Protein AF-A0A2G6G0P5-F1 (afdb_monomer)

Sequence (355 aa):
MKTIPLRKDVDEALTWDLSGLCKDTADFERQLQDCQAQAEKLKSDYFGKLDNAENLIAAIKTYADLTAKMTRLGTYSHMALDVDMANAENLSNDARFQTVYAEILSQLSFIESEAKGVAQSVLEKVKEDATCKGFVDEIIRNKPHMLGAEAEMVLKALTGNFMTPYKVYNQAKFVDLSYPDLELGDEKVPFDFVAFENSYDGTVDTATRRMAFALFSEHLAKYQNTFATALNAQMQQEKTIATLRGYDSVFDYLLFEQKVTREMYDRQIDRIVEDLAPAMRKYAKLLQDIYGLDKMTFADLKIPVDAEFEKKLSVAESKTYILDALSIYGAEYKDLLVRAYDERWIDFAFNQNKA

Nearest PDB structures (foldseek):
  3ce2-assembly1_A  TM=8.864E-01  e=1.172E-13  Chlamydia abortus S26/3
  2qr4-assembly1_A  TM=7.050E-01  e=5.681E-10  Enterococcus faecium DO
  2qr4-assembly1_B  TM=7.002E-01  e=1.604E-09  Enterococcus faecium DO
  3sks-assembly1_A  TM=6.217E-01  e=4.729E-04  Bacillus anthracis str. Ames
  3aho-assembly2_B  TM=6.125E-01  e=9.738E-04  Geobacillus sp. MO-1

Solvent-accessible surface area (backbone atoms only — not comparable to full-atom values): 19982 Å² total; per-residue (Å²): 130,88,75,74,41,52,59,89,72,53,64,67,91,30,33,52,58,59,53,89,66,36,79,44,70,70,49,44,53,53,52,53,52,50,51,52,54,49,44,54,49,53,37,70,74,39,68,97,48,45,79,43,40,68,50,36,48,55,49,52,51,54,50,51,55,50,49,55,50,50,53,45,52,51,50,45,31,48,57,60,19,40,53,28,67,77,40,66,66,35,50,51,49,31,56,49,47,54,54,52,51,53,50,44,52,62,63,52,50,53,58,65,58,45,53,58,70,37,55,68,73,38,50,59,56,32,42,73,41,73,88,45,26,67,62,46,52,51,41,62,68,46,50,81,45,57,66,58,72,70,57,47,52,51,52,63,73,40,52,77,62,72,47,44,36,62,50,51,45,50,45,46,58,75,65,69,56,74,58,71,60,45,75,60,85,96,43,74,41,88,43,50,74,64,51,38,73,75,62,30,44,43,41,82,53,62,66,61,13,44,51,48,44,49,54,50,52,56,52,55,56,74,43,44,67,61,48,50,51,26,51,49,52,48,53,53,49,47,42,50,51,17,50,72,32,68,36,96,35,50,63,57,44,69,27,50,85,72,74,50,51,71,66,62,54,51,50,53,52,50,45,46,63,65,66,42,40,60,54,51,53,50,50,49,49,49,53,20,61,76,70,70,45,98,68,78,51,85,49,56,74,54,41,64,95,60,86,78,73,75,79,89,71,54,76,73,52,43,55,55,52,52,51,62,72,48,43,87,69,37,68,70,52,42,52,50,53,53,45,39,63,76,62,20,70,50,68,72,63,77,39,44,55,44,113

Structure (mmCIF, N/CA/C/O backbone):
data_AF-A0A2G6G0P5-F1
#
_entry.id   AF-A0A2G6G0P5-F1
#
loop_
_atom_site.group_PDB
_atom_site.id
_atom_site.type_symbol
_atom_site.label_atom_id
_atom_site.label_alt_id
_atom_site.label_comp_id
_atom_site.label_asym_id
_atom_site.label_entity_id
_atom_site.label_seq_id
_atom_site.pdbx_PDB_ins_code
_atom_site.Cartn_x
_atom_site.Cartn_y
_atom_site.Cartn_z
_atom_site.occupancy
_atom_site.B_iso_or_equiv
_atom_site.auth_seq_id
_atom_site.auth_comp_id
_atom_site.auth_asym_id
_atom_site.auth_atom_id
_atom_site.pdbx_PDB_model_num
ATOM 1 N N . MET A 1 1 ? 34.002 7.928 -17.825 1.00 44.53 1 MET A N 1
ATOM 2 C CA . MET A 1 1 ? 32.691 7.619 -17.213 1.00 44.53 1 MET A CA 1
ATOM 3 C C . MET A 1 1 ? 32.145 8.900 -16.611 1.00 44.53 1 MET A C 1
ATOM 5 O O . MET A 1 1 ? 32.894 9.558 -15.901 1.00 44.53 1 MET A O 1
ATOM 9 N N . LYS A 1 2 ? 30.907 9.305 -16.929 1.00 52.81 2 LYS A N 1
ATOM 10 C CA . LYS A 1 2 ? 30.252 10.395 -16.188 1.00 52.81 2 LYS A CA 1
ATOM 11 C C . LYS A 1 2 ? 29.957 9.867 -14.784 1.00 52.81 2 LYS A C 1
ATOM 13 O O . LYS A 1 2 ? 29.249 8.876 -14.653 1.00 52.81 2 LYS A O 1
ATOM 18 N N . THR A 1 3 ? 30.552 10.472 -13.766 1.00 79.69 3 THR A N 1
ATOM 19 C CA . THR A 1 3 ? 30.231 10.195 -12.364 1.00 79.69 3 THR A CA 1
ATOM 20 C C . THR A 1 3 ? 28.831 10.714 -12.057 1.00 79.69 3 THR A C 1
ATOM 22 O O . THR A 1 3 ? 28.491 11.828 -12.454 1.00 79.69 3 THR A O 1
ATOM 25 N N . ILE A 1 4 ? 28.023 9.906 -11.371 1.00 86.94 4 ILE A N 1
ATOM 26 C CA . ILE A 1 4 ? 26.690 10.297 -10.896 1.00 86.94 4 ILE A CA 1
ATOM 27 C C . ILE A 1 4 ? 26.864 11.474 -9.912 1.00 86.94 4 ILE A C 1
ATOM 29 O O . ILE A 1 4 ? 27.752 11.384 -9.060 1.00 86.94 4 ILE A O 1
ATOM 33 N N . PRO A 1 5 ? 26.103 12.580 -10.019 1.00 93.50 5 PRO A N 1
ATOM 34 C CA . PRO A 1 5 ? 26.281 13.740 -9.143 1.00 93.50 5 PRO A CA 1
ATOM 35 C C . PRO A 1 5 ? 25.816 13.451 -7.707 1.00 93.50 5 PRO A C 1
ATOM 37 O O . PRO A 1 5 ? 24.999 12.558 -7.476 1.00 93.50 5 PRO A O 1
ATOM 40 N N . LEU A 1 6 ? 26.322 14.218 -6.737 1.00 94.06 6 LEU A N 1
ATOM 41 C CA . LEU A 1 6 ? 25.764 14.231 -5.380 1.00 94.06 6 LEU A CA 1
ATOM 42 C C . LEU A 1 6 ? 24.450 15.015 -5.370 1.00 94.06 6 LEU A C 1
ATOM 44 O O . LEU A 1 6 ? 24.254 15.905 -6.197 1.00 94.06 6 LEU A O 1
ATOM 48 N N . ARG A 1 7 ? 23.580 14.748 -4.388 1.00 95.31 7 ARG A N 1
ATOM 49 C CA . ARG A 1 7 ? 22.290 15.442 -4.253 1.00 95.31 7 ARG A CA 1
ATOM 50 C C . ARG A 1 7 ? 22.429 16.966 -4.233 1.00 95.31 7 ARG A C 1
ATOM 52 O O . ARG A 1 7 ? 21.674 17.656 -4.895 1.00 95.31 7 ARG A O 1
ATOM 59 N N . LYS A 1 8 ? 23.416 17.495 -3.515 1.00 94.62 8 LYS A N 1
ATOM 60 C CA . LYS A 1 8 ? 23.671 18.943 -3.415 1.00 94.62 8 LYS A CA 1
ATOM 61 C C . LYS A 1 8 ? 24.151 19.605 -4.717 1.00 94.62 8 LYS A C 1
ATOM 63 O O . LYS A 1 8 ? 24.170 20.827 -4.787 1.00 94.62 8 LYS A O 1
ATOM 68 N N . ASP A 1 9 ? 24.581 18.811 -5.699 1.00 95.50 9 ASP A N 1
ATOM 69 C CA . ASP A 1 9 ? 25.172 19.297 -6.952 1.00 95.50 9 ASP A CA 1
ATOM 70 C C . ASP A 1 9 ? 24.172 19.245 -8.127 1.00 95.50 9 ASP A C 1
ATOM 72 O O . ASP A 1 9 ? 24.537 19.569 -9.259 1.00 95.50 9 ASP A O 1
ATOM 76 N N . VAL A 1 10 ? 22.926 18.806 -7.895 1.00 95.56 10 VAL A N 1
ATOM 77 C CA . VAL A 1 10 ? 21.876 18.782 -8.928 1.00 95.56 10 VAL A CA 1
ATOM 78 C C . VAL A 1 10 ? 21.183 20.138 -9.048 1.00 95.56 10 VAL A C 1
ATOM 80 O O . VAL A 1 10 ? 21.151 20.919 -8.101 1.00 95.56 10 VAL A O 1
ATOM 83 N N . ASP A 1 11 ? 20.609 20.408 -10.221 1.00 95.31 11 ASP A N 1
ATOM 84 C CA . ASP A 1 11 ? 19.778 21.593 -10.432 1.00 95.31 11 ASP A CA 1
ATOM 85 C C . ASP A 1 11 ? 18.538 21.529 -9.533 1.00 95.31 11 ASP A C 1
ATOM 87 O O . ASP A 1 11 ? 17.765 20.571 -9.586 1.00 95.31 11 ASP A O 1
ATOM 91 N N . GLU A 1 12 ? 18.347 22.565 -8.721 1.00 95.12 12 GLU A N 1
ATOM 92 C CA . GLU A 1 12 ? 17.220 22.685 -7.806 1.00 95.12 12 GLU A CA 1
ATOM 93 C C . GLU A 1 12 ? 15.872 22.611 -8.542 1.00 95.12 12 GLU A C 1
ATOM 95 O O . GLU A 1 12 ? 14.911 22.051 -8.016 1.00 95.12 12 GLU A O 1
ATOM 100 N N . ALA A 1 13 ? 15.803 23.083 -9.793 1.00 93.38 13 ALA A N 1
ATOM 101 C CA . ALA A 1 13 ? 14.600 22.997 -10.620 1.00 93.38 13 ALA A CA 1
ATOM 102 C C . ALA A 1 13 ? 14.187 21.548 -10.950 1.00 93.38 13 ALA A C 1
ATOM 104 O O . ALA A 1 13 ? 13.051 21.309 -11.356 1.00 93.38 13 ALA A O 1
ATOM 105 N N . LEU A 1 14 ? 15.091 20.577 -10.778 1.00 95.12 14 LEU A N 1
ATOM 106 C CA . LEU A 1 14 ? 14.817 19.146 -10.935 1.00 95.12 14 LEU A CA 1
ATOM 107 C C . LEU A 1 14 ? 14.447 18.462 -9.613 1.00 95.12 14 LEU A C 1
ATOM 109 O O . LEU A 1 14 ? 14.231 17.252 -9.600 1.00 95.12 14 LEU A O 1
ATOM 113 N N . THR A 1 15 ? 14.407 19.198 -8.507 1.00 96.44 15 THR A N 1
ATOM 114 C CA . THR A 1 15 ? 14.113 18.657 -7.179 1.00 96.44 15 THR A CA 1
ATOM 115 C C . THR A 1 15 ? 12.705 19.016 -6.741 1.00 96.44 15 THR A C 1
ATOM 117 O O . THR A 1 15 ? 12.190 20.063 -7.135 1.00 96.44 15 THR A O 1
ATOM 120 N N . TRP A 1 16 ? 12.085 18.201 -5.887 1.00 97.25 16 TRP A N 1
ATOM 121 C CA . TRP A 1 16 ? 10.832 18.625 -5.266 1.00 97.25 16 TRP A CA 1
ATOM 122 C C . TRP A 1 16 ? 11.044 19.743 -4.234 1.00 97.25 16 TRP A C 1
ATOM 124 O O . TRP A 1 16 ? 12.158 19.950 -3.745 1.00 97.25 16 TRP A O 1
ATOM 134 N N . ASP A 1 17 ? 9.978 20.465 -3.900 1.00 96.81 17 ASP A N 1
ATOM 135 C CA . ASP A 1 17 ? 9.921 21.385 -2.764 1.00 96.81 17 ASP A CA 1
ATOM 136 C C . ASP A 1 17 ? 9.030 20.802 -1.654 1.00 96.81 17 ASP A C 1
ATOM 138 O O . ASP A 1 17 ? 7.829 20.599 -1.830 1.00 96.81 17 ASP A O 1
ATOM 142 N N . LEU A 1 18 ? 9.628 20.533 -0.489 1.00 96.50 18 LEU A N 1
ATOM 143 C CA . LEU A 1 18 ? 8.930 19.989 0.680 1.00 96.50 18 LEU A CA 1
ATOM 144 C C . LEU A 1 18 ? 8.458 21.074 1.662 1.00 96.50 18 LEU A C 1
ATOM 146 O O . LEU A 1 18 ? 7.841 20.744 2.678 1.00 96.50 18 LEU A O 1
ATOM 150 N N . SER A 1 19 ? 8.696 22.358 1.366 1.00 95.19 19 SER A N 1
ATOM 151 C CA . SER A 1 19 ? 8.351 23.488 2.242 1.00 95.19 19 SER A CA 1
ATOM 152 C C . SER A 1 19 ? 6.848 23.592 2.541 1.00 95.19 19 SER A C 1
ATOM 154 O O . SER A 1 19 ? 6.448 24.095 3.594 1.00 95.19 19 SER A O 1
ATOM 156 N N . GLY A 1 20 ? 6.007 23.050 1.649 1.00 93.31 20 GLY A N 1
ATOM 157 C CA . GLY A 1 20 ? 4.562 22.915 1.846 1.00 93.31 20 GLY A CA 1
ATOM 158 C C . GLY A 1 20 ? 4.156 21.903 2.928 1.00 93.31 20 GLY A C 1
ATOM 159 O O . GLY A 1 20 ? 3.024 21.958 3.412 1.00 93.31 20 GLY A O 1
ATOM 160 N N . LEU A 1 21 ? 5.058 20.998 3.328 1.00 95.50 21 LEU A N 1
ATOM 161 C CA . LEU A 1 21 ? 4.857 20.042 4.423 1.00 95.50 21 LEU A CA 1
ATOM 162 C C . LEU A 1 21 ? 5.474 20.552 5.728 1.00 95.50 21 LEU A C 1
ATOM 164 O O . LEU A 1 21 ? 4.791 20.617 6.751 1.00 95.50 21 LEU A O 1
ATOM 168 N N . CYS A 1 22 ? 6.755 20.916 5.693 1.00 95.94 22 CYS A N 1
ATOM 169 C CA . CYS A 1 22 ? 7.496 21.513 6.804 1.00 95.94 22 CYS A CA 1
ATOM 170 C C . CYS A 1 22 ? 8.459 22.550 6.242 1.00 95.94 22 CYS A C 1
ATOM 172 O O . CYS A 1 22 ? 9.139 22.286 5.255 1.00 95.94 22 CYS A O 1
ATOM 174 N N . LYS A 1 23 ? 8.542 23.717 6.887 1.00 94.81 23 LYS A N 1
ATOM 175 C CA . LYS A 1 23 ? 9.391 24.816 6.394 1.00 94.81 23 LYS A CA 1
ATOM 176 C C . LYS A 1 23 ? 10.871 24.440 6.359 1.00 94.81 23 LYS A C 1
ATOM 178 O O . LYS A 1 23 ? 11.582 24.843 5.447 1.00 94.81 23 LYS A O 1
ATOM 183 N N . ASP A 1 24 ? 11.311 23.717 7.381 1.00 92.94 24 ASP A N 1
ATOM 184 C CA . ASP A 1 24 ? 12.676 23.247 7.583 1.00 92.94 24 ASP A CA 1
ATOM 185 C C . ASP A 1 24 ? 12.693 22.135 8.652 1.00 92.94 24 ASP A C 1
ATOM 187 O O . ASP A 1 24 ? 11.655 21.775 9.223 1.00 92.94 24 ASP A O 1
ATOM 191 N N . THR A 1 25 ? 13.883 21.601 8.952 1.00 91.88 25 THR A N 1
ATOM 192 C CA . THR A 1 25 ? 14.071 20.605 10.016 1.00 91.88 25 THR A CA 1
ATOM 193 C C . THR A 1 25 ? 13.561 21.110 11.371 1.00 91.88 25 THR A C 1
ATOM 195 O O . THR A 1 25 ? 12.908 20.359 12.086 1.00 91.88 25 THR A O 1
ATOM 198 N N . ALA A 1 26 ? 13.784 22.377 11.735 1.00 95.06 26 ALA A N 1
ATOM 199 C CA . ALA A 1 26 ? 13.353 22.909 13.032 1.00 95.06 26 ALA A CA 1
ATOM 200 C C . ALA A 1 26 ? 11.820 23.010 13.154 1.00 95.06 26 ALA A C 1
ATOM 202 O O . ALA A 1 26 ? 11.253 22.830 14.235 1.00 95.06 26 ALA A O 1
ATOM 203 N N . ASP A 1 27 ? 11.132 23.277 12.049 1.00 96.69 27 ASP A N 1
ATOM 204 C CA . ASP A 1 27 ? 9.681 23.234 11.955 1.00 96.69 27 ASP A CA 1
ATOM 205 C C . ASP A 1 27 ? 9.154 21.811 12.168 1.00 96.69 27 ASP A C 1
ATOM 207 O O . ASP A 1 27 ? 8.242 21.614 12.974 1.00 96.69 27 ASP A O 1
ATOM 211 N N . PHE A 1 28 ? 9.783 20.826 11.524 1.00 97.06 28 PHE A N 1
ATOM 212 C CA . PHE A 1 28 ? 9.484 19.405 11.703 1.00 97.06 28 PHE A CA 1
ATOM 213 C C . PHE A 1 28 ? 9.670 18.951 13.161 1.00 97.06 28 PHE A C 1
ATOM 215 O O . PHE A 1 28 ? 8.763 18.346 13.732 1.00 97.06 28 PHE A O 1
ATOM 222 N N . GLU A 1 29 ? 10.792 19.307 13.798 1.00 95.50 29 GLU A N 1
ATOM 223 C CA . GLU A 1 29 ? 11.066 19.044 15.221 1.00 95.50 29 GLU A CA 1
ATOM 224 C C . GLU A 1 29 ? 9.931 19.528 16.127 1.00 95.50 29 GLU A C 1
ATOM 226 O O . GLU A 1 29 ? 9.398 18.788 16.958 1.00 95.50 29 GLU A O 1
ATOM 231 N N . ARG A 1 30 ? 9.548 20.795 15.946 1.00 97.44 30 ARG A N 1
ATOM 232 C CA . ARG A 1 30 ? 8.522 21.448 16.755 1.00 97.44 30 ARG A CA 1
ATOM 233 C C . ARG A 1 30 ? 7.162 20.785 16.560 1.00 97.44 30 ARG A C 1
ATOM 235 O O . ARG A 1 30 ? 6.448 20.562 17.534 1.00 97.44 30 ARG A O 1
ATOM 242 N N . GLN A 1 31 ? 6.796 20.487 15.313 1.00 97.62 31 GLN A N 1
ATOM 24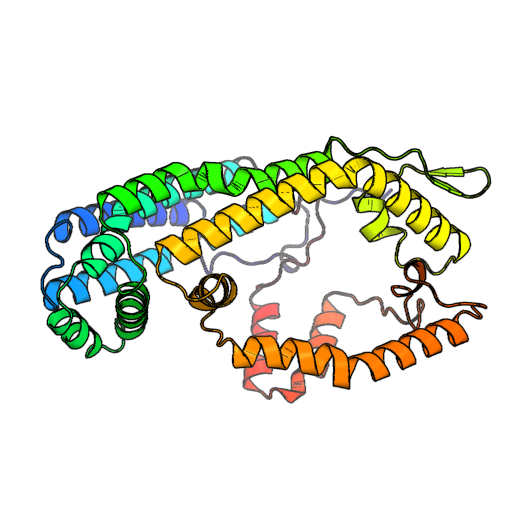3 C CA . GLN A 1 31 ? 5.531 19.826 14.998 1.00 97.62 31 GLN A CA 1
ATOM 244 C C . GLN A 1 31 ? 5.482 18.389 15.543 1.00 97.62 31 GLN A C 1
ATOM 246 O O . GLN A 1 31 ? 4.435 17.960 16.025 1.00 97.62 31 GLN A O 1
ATOM 251 N N . LEU A 1 32 ? 6.604 17.660 15.532 1.00 97.69 32 LEU A N 1
ATOM 252 C CA . LEU A 1 32 ? 6.687 16.313 16.099 1.00 97.69 32 LEU A CA 1
ATOM 253 C C . LEU A 1 32 ? 6.470 16.321 17.621 1.00 97.69 32 LEU A C 1
ATOM 255 O O . LEU A 1 32 ? 5.687 15.522 18.132 1.00 97.69 32 LEU A O 1
ATOM 259 N N . GLN A 1 33 ? 7.099 17.262 18.333 1.00 97.69 33 GLN A N 1
ATOM 260 C CA . GLN A 1 33 ? 6.898 17.445 19.778 1.00 97.69 33 GLN A CA 1
ATOM 261 C C . GLN A 1 33 ? 5.454 17.844 20.117 1.00 97.69 33 GLN A C 1
ATOM 263 O O . GLN A 1 33 ? 4.873 17.334 21.075 1.00 97.69 33 GLN A O 1
ATOM 268 N N . ASP A 1 34 ? 4.848 18.722 19.315 1.00 97.75 34 ASP A N 1
ATOM 269 C CA . ASP A 1 34 ? 3.436 19.094 19.455 1.00 97.75 34 ASP A CA 1
ATOM 270 C C . ASP A 1 34 ? 2.507 17.881 19.269 1.00 97.75 34 ASP A C 1
ATOM 272 O O . ASP A 1 34 ? 1.562 17.698 20.038 1.00 97.75 34 ASP A O 1
ATOM 276 N N . CYS A 1 35 ? 2.804 16.998 18.311 1.00 98.12 35 CYS A N 1
ATOM 277 C CA . CYS A 1 35 ? 2.046 15.762 18.119 1.00 98.12 35 CYS A CA 1
ATOM 278 C C . CYS A 1 35 ? 2.162 14.810 19.320 1.00 98.12 35 CYS A C 1
ATOM 280 O O . CYS A 1 35 ? 1.154 14.233 19.732 1.00 98.12 35 CYS A O 1
ATOM 282 N N . GLN A 1 36 ? 3.349 14.678 19.922 1.00 97.69 36 GLN A N 1
ATOM 283 C CA . GLN A 1 36 ? 3.532 13.897 21.154 1.00 97.69 36 GLN A CA 1
ATOM 284 C C . GLN A 1 36 ? 2.690 14.456 22.303 1.00 97.69 36 GLN A C 1
ATOM 286 O O . GLN A 1 36 ? 1.916 13.720 22.914 1.00 97.69 36 GLN A O 1
ATOM 291 N N . ALA A 1 37 ? 2.766 15.766 22.547 1.00 98.00 37 ALA A N 1
ATOM 292 C CA . ALA A 1 37 ? 1.988 16.418 23.598 1.00 98.00 37 ALA A CA 1
ATOM 293 C C . ALA A 1 37 ? 0.470 16.292 23.363 1.00 98.00 37 ALA A C 1
ATOM 295 O O . ALA A 1 37 ? -0.299 16.075 24.303 1.00 98.00 37 ALA A O 1
ATOM 296 N N . GLN A 1 38 ? 0.019 16.384 22.106 1.00 97.94 38 GLN A N 1
ATOM 297 C CA . GLN A 1 38 ? -1.382 16.157 21.742 1.00 97.94 38 GLN A CA 1
ATOM 298 C C . GLN A 1 38 ? -1.816 14.710 21.987 1.00 97.94 38 GLN A C 1
ATOM 300 O O . GLN A 1 38 ? -2.924 14.503 22.481 1.00 97.94 38 GLN A O 1
ATOM 305 N N . ALA A 1 39 ? -0.965 13.722 21.698 1.00 98.19 39 ALA A N 1
ATOM 306 C CA . ALA A 1 39 ? -1.253 12.315 21.972 1.00 98.19 39 ALA A CA 1
ATOM 307 C C . ALA A 1 39 ? -1.389 12.042 23.478 1.00 98.19 39 ALA A C 1
ATOM 309 O O . ALA A 1 39 ? -2.360 11.414 23.911 1.00 98.19 39 ALA A O 1
ATOM 310 N N . GLU A 1 40 ? -0.469 12.573 24.287 1.00 98.00 40 GLU A N 1
ATOM 311 C CA . GLU A 1 40 ? -0.514 12.463 25.749 1.00 98.00 40 GLU A CA 1
ATOM 312 C C . GLU A 1 40 ? -1.785 13.094 26.319 1.00 98.00 40 GLU A C 1
ATOM 314 O O . GLU A 1 40 ? -2.482 12.481 27.135 1.00 98.00 40 GLU A O 1
ATOM 319 N N . LYS A 1 41 ? -2.130 14.297 25.845 1.00 97.94 41 LYS A N 1
ATOM 320 C CA . LYS A 1 41 ? -3.355 14.993 26.243 1.00 97.94 41 LYS A CA 1
ATOM 321 C C . LYS A 1 41 ? -4.602 14.206 25.841 1.00 97.94 41 LYS A C 1
ATOM 323 O O . LYS A 1 41 ? -5.479 14.002 26.674 1.00 97.94 41 LYS A O 1
ATOM 328 N N . LEU A 1 42 ? -4.669 13.720 24.600 1.00 98.06 42 LEU A N 1
ATOM 329 C CA . LEU A 1 42 ? -5.778 12.908 24.092 1.00 98.06 42 LEU A CA 1
ATOM 330 C C . LEU A 1 42 ? -5.974 11.643 24.941 1.00 98.06 42 LEU A C 1
ATOM 332 O O . LEU A 1 42 ? -7.097 11.325 25.331 1.00 98.06 42 LEU A O 1
ATOM 336 N N . LYS A 1 43 ? -4.889 10.956 25.311 1.00 97.50 43 LYS A N 1
ATOM 337 C CA . LYS A 1 43 ? -4.952 9.809 26.223 1.00 97.50 43 LYS A CA 1
ATOM 338 C C . LYS A 1 43 ? -5.425 10.206 27.623 1.00 97.50 43 LYS A C 1
ATOM 340 O O . LYS A 1 43 ? -6.327 9.568 28.155 1.00 97.50 43 LYS A O 1
ATOM 345 N N . SER A 1 44 ? -4.851 11.250 28.219 1.00 97.62 44 SER A N 1
ATOM 346 C CA . SER A 1 44 ? -5.235 11.735 29.556 1.00 97.62 44 SER A CA 1
ATOM 347 C C . SER A 1 44 ? -6.716 12.127 29.634 1.00 97.62 44 SER A C 1
ATOM 349 O O . SER A 1 44 ? -7.415 11.827 30.611 1.00 97.62 44 SER A O 1
ATOM 351 N N . ASP A 1 45 ? -7.204 12.804 28.599 1.00 97.44 45 ASP A N 1
ATOM 352 C CA . ASP A 1 45 ? -8.560 13.329 28.569 1.00 97.44 45 ASP A CA 1
ATOM 353 C C . ASP A 1 45 ? -9.587 12.201 28.426 1.00 97.44 45 ASP A C 1
ATOM 355 O O . ASP A 1 45 ? -10.594 12.228 29.139 1.00 97.44 45 ASP A O 1
ATOM 359 N N . TYR A 1 46 ? -9.311 11.179 27.604 1.00 98.00 46 TYR A N 1
ATOM 360 C CA . TYR A 1 46 ? -10.339 10.235 27.150 1.00 98.00 46 TYR A CA 1
ATOM 361 C C . TYR A 1 46 ? -10.138 8.760 27.513 1.00 98.00 46 TYR A C 1
ATOM 363 O O . TYR A 1 46 ? -11.106 8.009 27.414 1.00 98.00 46 TYR A O 1
ATOM 371 N N . PHE A 1 47 ? -8.952 8.319 27.943 1.00 96.50 47 PHE A N 1
ATOM 372 C CA . PHE A 1 47 ? -8.733 6.912 28.307 1.00 96.50 47 PHE A CA 1
ATOM 373 C C . PHE A 1 47 ? -9.692 6.468 29.421 1.00 96.50 47 PHE A C 1
ATOM 375 O O . PHE A 1 47 ? -9.757 7.095 30.483 1.00 96.50 47 PHE A O 1
ATOM 382 N N . GLY A 1 48 ? -10.443 5.394 29.173 1.00 95.88 48 GLY A N 1
ATOM 383 C CA . GLY A 1 48 ? -11.479 4.865 30.057 1.00 95.88 48 GLY A CA 1
ATOM 384 C C . GLY A 1 48 ? -12.757 5.707 30.129 1.00 95.88 48 GLY A C 1
ATOM 385 O O . GLY A 1 48 ? -13.556 5.494 31.039 1.00 95.88 48 GLY A O 1
ATOM 386 N N . LYS A 1 49 ? -12.947 6.683 29.229 1.00 96.88 49 LYS A N 1
ATOM 387 C CA . LYS A 1 49 ? -14.072 7.642 29.255 1.00 96.88 49 LYS A CA 1
ATOM 388 C C . LYS A 1 49 ? -14.838 7.722 27.929 1.00 96.88 49 LYS A C 1
ATOM 390 O O . LYS A 1 49 ? -15.589 8.675 27.720 1.00 96.88 49 LYS A O 1
ATOM 395 N N . LEU A 1 50 ? -14.658 6.756 27.027 1.00 96.38 50 LEU A N 1
ATOM 396 C CA . LEU A 1 50 ? -15.294 6.733 25.700 1.00 96.38 50 LEU A CA 1
ATOM 397 C C . LEU A 1 50 ? -16.706 6.113 25.683 1.00 96.38 50 LEU A C 1
ATOM 399 O O . LEU A 1 50 ? -17.215 5.757 24.626 1.00 96.38 50 LEU A O 1
ATOM 403 N N . ASP A 1 51 ? -17.362 5.994 26.838 1.00 92.94 51 ASP A N 1
ATOM 404 C CA . ASP A 1 51 ? -18.651 5.307 27.018 1.00 92.94 51 ASP A CA 1
ATOM 405 C C . ASP A 1 51 ? -19.890 6.105 26.567 1.00 92.94 51 ASP A C 1
ATOM 407 O O . ASP A 1 51 ? -20.998 5.564 26.516 1.00 92.94 51 ASP A O 1
ATOM 411 N N . ASN A 1 52 ? -19.717 7.377 26.206 1.00 96.06 52 ASN A N 1
ATOM 412 C CA . ASN A 1 52 ? -20.786 8.280 25.795 1.00 96.06 52 ASN A CA 1
ATOM 413 C C . ASN A 1 52 ? -20.450 9.013 24.487 1.00 96.06 52 ASN A C 1
ATOM 415 O O . ASN A 1 52 ? -19.290 9.150 24.095 1.00 96.06 52 ASN A O 1
ATOM 419 N N . ALA A 1 53 ? -21.493 9.494 23.805 1.00 97.25 53 ALA A N 1
ATOM 420 C CA . ALA A 1 53 ? -21.367 10.039 22.457 1.00 97.25 53 ALA A CA 1
ATOM 421 C C . ALA A 1 53 ? -20.525 11.321 22.401 1.00 97.25 53 ALA A C 1
ATOM 423 O O . ALA A 1 53 ? -19.765 11.497 21.457 1.00 97.25 53 ALA A O 1
ATOM 424 N N . GLU A 1 54 ? -20.636 12.199 23.401 1.00 97.69 54 GLU A N 1
ATOM 425 C CA . GLU A 1 54 ? -19.910 13.473 23.435 1.00 97.69 54 GLU A CA 1
ATOM 426 C C . GLU A 1 54 ? -18.396 13.246 23.491 1.00 97.69 54 GLU A C 1
ATOM 428 O O . GLU A 1 54 ? -17.663 13.726 22.622 1.00 97.69 54 GLU A O 1
ATOM 433 N N . ASN A 1 55 ? -17.943 12.429 24.446 1.00 97.94 55 ASN A N 1
ATOM 434 C CA . ASN A 1 55 ? -16.529 12.091 24.580 1.00 97.94 55 ASN A CA 1
ATOM 435 C C . ASN A 1 55 ? -16.000 11.348 23.352 1.00 97.94 55 ASN A C 1
ATOM 437 O O . ASN A 1 55 ? -14.905 11.646 22.878 1.00 97.94 55 ASN A O 1
ATOM 441 N N . LEU A 1 56 ? -16.775 10.403 22.812 1.00 98.12 56 LEU A N 1
ATOM 442 C CA . LEU A 1 56 ? -16.350 9.624 21.654 1.00 98.12 56 LEU A CA 1
ATOM 443 C C . LEU A 1 56 ? -16.234 10.486 20.387 1.00 98.12 56 LEU A C 1
ATOM 445 O O . LEU A 1 56 ? -15.246 10.363 19.667 1.00 98.12 56 LEU A O 1
ATOM 449 N N . ILE A 1 57 ? -17.173 11.409 20.139 1.00 98.44 57 ILE A N 1
ATOM 450 C CA . ILE A 1 57 ? -17.079 12.372 19.026 1.00 98.44 57 ILE A CA 1
ATOM 451 C C . ILE A 1 57 ? -15.813 13.224 19.164 1.00 98.44 57 ILE A C 1
ATOM 453 O O . ILE A 1 57 ? -15.054 13.373 18.204 1.00 98.44 57 ILE A O 1
ATOM 457 N N . ALA A 1 58 ? -15.577 13.787 20.350 1.00 97.88 58 ALA A N 1
ATOM 458 C CA . ALA A 1 58 ? -14.445 14.676 20.579 1.00 97.88 58 ALA A CA 1
ATOM 459 C C . ALA A 1 58 ? -13.095 13.944 20.456 1.00 97.88 58 ALA A C 1
ATOM 461 O O . ALA A 1 58 ? -12.157 14.469 19.844 1.00 97.88 58 ALA A O 1
ATOM 462 N N . ALA A 1 59 ? -13.011 12.709 20.958 1.00 98.12 59 ALA A N 1
ATOM 463 C CA . ALA A 1 59 ? -11.831 11.864 20.817 1.00 98.12 59 ALA A CA 1
ATOM 464 C C . ALA A 1 59 ? -11.559 11.483 19.355 1.00 98.12 59 ALA A C 1
ATOM 466 O O . ALA A 1 59 ? -10.426 11.639 18.906 1.00 98.12 59 ALA A O 1
ATOM 467 N N . ILE A 1 60 ? -12.577 11.054 18.593 1.00 98.00 60 ILE A N 1
ATOM 468 C CA . ILE A 1 60 ? -12.431 10.690 17.170 1.00 98.00 60 ILE A CA 1
ATOM 469 C C . ILE A 1 60 ? -11.914 11.876 16.351 1.00 98.00 60 ILE A C 1
ATOM 471 O O . ILE A 1 60 ? -10.989 11.710 15.561 1.00 98.00 60 ILE A O 1
ATOM 475 N N . LYS A 1 61 ? -12.464 13.079 16.553 1.00 97.56 61 LYS A N 1
ATOM 476 C CA . LYS A 1 61 ? -12.021 14.279 15.823 1.00 97.56 61 LYS A CA 1
ATOM 477 C C . LYS A 1 61 ? -10.575 14.639 16.138 1.00 97.56 61 LYS A C 1
ATOM 479 O O . LYS A 1 61 ? -9.773 14.819 15.229 1.00 97.56 61 LYS A O 1
ATOM 484 N N . THR A 1 62 ? -10.228 14.667 17.424 1.00 96.81 62 THR A N 1
ATOM 485 C CA . THR A 1 62 ? -8.854 14.964 17.855 1.00 96.81 62 THR A CA 1
ATOM 486 C C . THR A 1 62 ? -7.874 13.914 17.327 1.00 96.81 62 THR A C 1
ATOM 488 O O . THR A 1 62 ? -6.778 14.249 16.882 1.00 96.81 62 THR A O 1
ATOM 491 N N . TYR A 1 63 ? -8.279 12.642 17.334 1.00 97.44 63 TYR A N 1
ATOM 492 C CA . TYR A 1 63 ? -7.503 11.538 16.781 1.00 97.44 63 TYR A CA 1
ATOM 493 C C . TYR A 1 63 ? -7.295 11.666 15.267 1.00 97.44 63 TYR A C 1
ATOM 495 O O . TYR A 1 63 ? -6.175 11.478 14.790 1.00 97.44 63 TYR A O 1
ATOM 503 N N . ALA A 1 64 ? -8.341 12.022 14.518 1.00 96.38 64 ALA A N 1
ATOM 504 C CA . ALA A 1 64 ? -8.272 12.232 13.075 1.00 96.38 64 ALA A CA 1
ATOM 505 C C . ALA A 1 64 ? -7.330 13.392 12.715 1.00 96.38 64 ALA A C 1
ATOM 507 O O . ALA A 1 64 ? -6.452 13.225 11.868 1.00 96.38 64 ALA A O 1
ATOM 508 N N . ASP A 1 65 ? -7.449 14.529 13.406 1.00 96.44 65 ASP A N 1
ATOM 509 C CA . ASP A 1 65 ? -6.586 15.696 13.196 1.00 96.44 65 ASP A CA 1
ATOM 510 C C . ASP A 1 65 ? -5.116 15.377 13.496 1.00 96.44 65 ASP A C 1
ATOM 512 O O . ASP A 1 65 ? -4.224 15.714 12.713 1.00 96.44 65 ASP A O 1
ATOM 516 N N . LEU A 1 66 ? -4.850 14.693 14.613 1.00 97.69 66 LEU A N 1
ATOM 517 C CA . LEU A 1 66 ? -3.500 14.280 14.991 1.00 97.69 66 LEU A CA 1
ATOM 518 C C . LEU A 1 66 ? -2.910 13.287 13.983 1.00 97.69 66 LEU A C 1
ATOM 520 O O . LEU A 1 66 ? -1.761 13.436 13.569 1.00 97.69 66 LEU A O 1
ATOM 524 N N . THR A 1 67 ? -3.699 12.310 13.535 1.00 95.56 67 THR A N 1
ATOM 525 C CA . THR A 1 67 ? -3.260 11.335 12.528 1.00 95.56 67 THR A CA 1
ATOM 526 C C . THR A 1 67 ? -2.934 12.030 11.206 1.00 95.56 67 THR A C 1
ATOM 528 O O . THR A 1 67 ? -1.884 11.762 10.628 1.00 95.56 67 THR A O 1
ATOM 531 N N . ALA A 1 68 ? -3.752 12.994 10.766 1.00 96.00 68 ALA A N 1
ATOM 532 C CA . ALA A 1 68 ? -3.487 13.776 9.559 1.00 96.00 68 ALA A CA 1
ATOM 533 C C . ALA A 1 68 ? -2.182 14.591 9.652 1.00 96.00 68 ALA A C 1
ATOM 535 O O . ALA A 1 68 ? -1.420 14.652 8.681 1.00 96.00 68 ALA A O 1
ATOM 536 N N . LYS A 1 69 ? -1.886 15.189 10.817 1.00 96.56 69 LYS A N 1
ATOM 537 C CA . LYS A 1 69 ? -0.601 15.868 11.067 1.00 96.56 69 LYS A CA 1
ATOM 538 C C . LYS A 1 69 ? 0.570 14.888 11.003 1.00 96.56 69 LYS A C 1
ATOM 540 O O . LYS A 1 69 ? 1.540 15.154 10.298 1.00 96.56 69 LYS A O 1
ATOM 545 N N . MET A 1 70 ? 0.458 13.739 11.671 1.00 97.31 70 MET A N 1
ATOM 546 C CA . MET A 1 70 ? 1.500 12.709 11.658 1.00 97.31 70 MET A CA 1
ATOM 547 C C . MET A 1 70 ? 1.762 12.172 10.249 1.00 97.31 70 MET A C 1
ATOM 549 O O . MET A 1 70 ? 2.919 1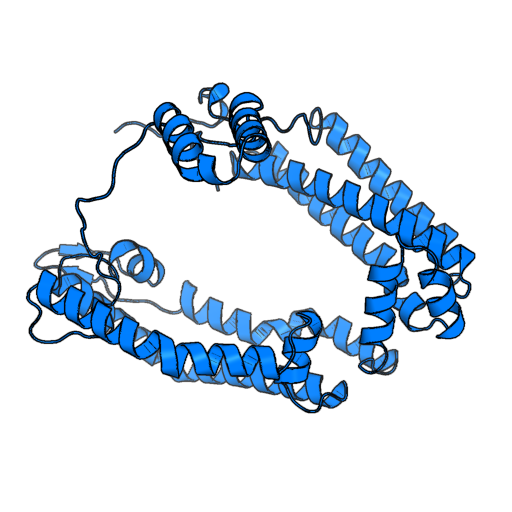2.007 9.878 1.00 97.31 70 MET A O 1
ATOM 553 N N . THR A 1 71 ? 0.725 11.971 9.428 1.00 96.75 71 THR A N 1
ATOM 554 C CA . THR A 1 71 ? 0.888 11.573 8.021 1.00 96.75 71 THR A CA 1
ATOM 555 C C . THR A 1 71 ? 1.705 12.600 7.237 1.00 96.75 71 THR A C 1
ATOM 557 O O . THR A 1 71 ? 2.625 12.223 6.514 1.00 96.75 71 THR A O 1
ATOM 560 N N . ARG A 1 72 ? 1.421 13.900 7.398 1.00 96.25 72 ARG A N 1
ATOM 561 C CA . ARG A 1 72 ? 2.192 14.968 6.737 1.00 96.25 72 ARG A CA 1
ATOM 562 C C . ARG A 1 72 ? 3.651 15.000 7.195 1.00 96.25 72 ARG A C 1
ATOM 564 O O . ARG A 1 72 ? 4.536 15.119 6.354 1.00 96.25 72 ARG A O 1
ATOM 571 N N . LEU A 1 73 ? 3.900 14.851 8.497 1.00 97.25 73 LEU A N 1
ATOM 572 C CA . LEU A 1 73 ? 5.256 14.830 9.058 1.00 97.25 73 LEU A CA 1
ATOM 573 C C . LEU A 1 73 ? 6.063 13.619 8.588 1.00 97.25 73 LEU A C 1
ATOM 575 O O . LEU A 1 73 ? 7.216 13.779 8.200 1.00 97.25 73 LEU A O 1
ATOM 579 N N . GLY A 1 74 ? 5.453 12.433 8.570 1.00 96.88 74 GLY A N 1
ATOM 580 C CA . GLY A 1 74 ? 6.105 11.224 8.066 1.00 96.88 74 GLY A CA 1
ATOM 581 C C . GLY A 1 74 ? 6.384 11.296 6.570 1.00 96.88 74 GLY A C 1
ATOM 582 O O . GLY A 1 74 ? 7.436 10.863 6.117 1.00 96.88 74 GLY A O 1
ATOM 583 N N . THR A 1 75 ? 5.481 11.916 5.804 1.00 97.12 75 THR A N 1
ATOM 584 C CA . THR A 1 75 ? 5.715 12.181 4.377 1.00 97.12 75 THR A CA 1
ATOM 585 C C . THR A 1 75 ? 6.936 13.083 4.192 1.00 97.12 75 THR A C 1
ATOM 587 O O . THR A 1 75 ? 7.794 12.776 3.373 1.00 97.12 75 THR A O 1
ATOM 590 N N . TYR A 1 76 ? 7.064 14.151 4.991 1.00 97.62 76 TYR A N 1
ATOM 591 C CA . TYR A 1 76 ? 8.246 15.016 4.961 1.00 97.62 76 TYR A CA 1
ATOM 592 C C . TYR A 1 76 ? 9.533 14.256 5.303 1.00 97.62 76 TYR A C 1
ATOM 594 O O . TYR A 1 76 ? 10.492 14.348 4.540 1.00 97.62 76 TYR A O 1
ATOM 602 N N . SER A 1 77 ? 9.570 13.505 6.414 1.00 96.31 77 SER A N 1
ATOM 603 C CA . SER A 1 77 ? 10.798 12.813 6.839 1.00 96.31 77 SER A CA 1
ATOM 604 C C . SER A 1 77 ? 11.243 11.761 5.828 1.00 96.31 77 SER A C 1
ATOM 606 O O . SER A 1 77 ? 12.426 11.702 5.496 1.00 96.31 77 SER A O 1
ATOM 608 N N . HIS A 1 78 ? 10.293 10.985 5.300 1.00 95.12 78 HIS A N 1
ATOM 609 C CA . HIS A 1 78 ? 10.572 9.925 4.339 1.00 95.12 78 HIS A CA 1
ATOM 610 C C . HIS A 1 78 ? 11.050 10.497 3.002 1.00 95.12 78 HIS A C 1
ATOM 612 O O . HIS A 1 78 ? 12.136 10.155 2.544 1.00 95.12 78 HIS A O 1
ATOM 618 N N . MET A 1 79 ? 10.324 11.471 2.436 1.00 97.00 79 MET A N 1
ATOM 619 C CA . MET A 1 79 ? 10.740 12.131 1.193 1.00 97.00 79 MET A CA 1
ATOM 620 C C . MET A 1 79 ? 12.083 12.862 1.360 1.00 97.00 79 MET A C 1
ATOM 622 O O . MET A 1 79 ? 12.921 12.846 0.465 1.00 97.00 79 MET A O 1
ATOM 626 N N . ALA A 1 80 ? 12.354 13.486 2.508 1.00 96.06 80 ALA A N 1
ATOM 627 C CA . ALA A 1 80 ? 13.658 14.105 2.746 1.00 96.06 80 ALA A CA 1
ATOM 628 C C . ALA A 1 80 ? 14.807 13.076 2.740 1.00 96.06 80 ALA A C 1
ATOM 630 O O . ALA A 1 80 ? 15.910 13.398 2.295 1.00 96.06 80 ALA A O 1
ATOM 631 N N . LEU A 1 81 ? 14.573 11.848 3.209 1.00 95.88 81 LEU A N 1
ATOM 632 C CA . LEU A 1 81 ? 15.563 10.771 3.191 1.00 95.88 81 LEU A CA 1
ATOM 633 C C . LEU A 1 81 ? 15.725 10.145 1.794 1.00 95.88 81 LEU A C 1
ATOM 635 O O . LEU A 1 81 ? 16.857 9.943 1.358 1.00 95.88 81 LEU A O 1
ATOM 639 N N . ASP A 1 82 ? 14.629 9.927 1.063 1.00 96.25 82 ASP A N 1
ATOM 640 C CA . ASP A 1 82 ? 14.624 9.242 -0.242 1.00 96.25 82 ASP A CA 1
ATOM 641 C C . ASP A 1 82 ? 15.521 9.909 -1.294 1.00 96.25 82 ASP A C 1
ATOM 643 O O . ASP A 1 82 ? 16.010 9.245 -2.209 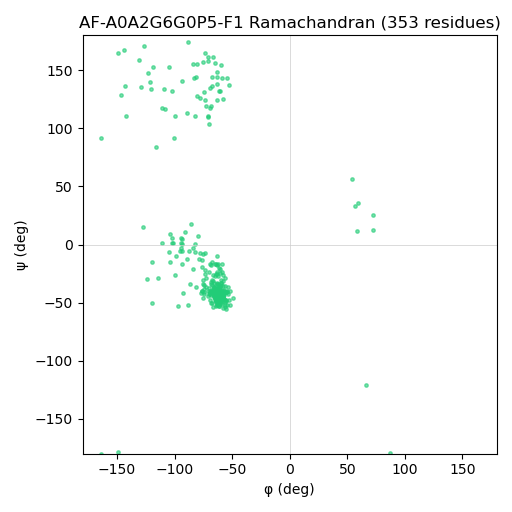1.00 96.25 82 ASP A O 1
ATOM 647 N N . VAL A 1 83 ? 15.768 11.220 -1.186 1.00 95.38 83 VAL A N 1
ATOM 648 C CA . VAL A 1 83 ? 16.634 11.936 -2.139 1.00 95.38 83 VAL A CA 1
ATOM 649 C C . VAL A 1 83 ? 18.127 11.691 -1.927 1.00 95.38 83 VAL A C 1
ATOM 651 O O . VAL A 1 83 ? 18.903 11.969 -2.842 1.00 95.38 83 VAL A O 1
ATOM 654 N N . ASP A 1 84 ? 18.540 11.224 -0.745 1.00 95.75 84 ASP A N 1
ATOM 655 C CA . ASP A 1 84 ? 19.918 10.848 -0.405 1.00 95.75 84 ASP A CA 1
ATOM 656 C C . ASP A 1 84 ? 19.934 9.990 0.872 1.00 95.75 84 ASP A C 1
ATOM 658 O O . ASP A 1 84 ? 20.059 10.497 1.990 1.00 95.75 84 ASP A O 1
ATOM 662 N N . MET A 1 85 ? 19.873 8.671 0.698 1.00 93.19 85 MET A N 1
ATOM 663 C CA . MET A 1 85 ? 19.850 7.679 1.779 1.00 93.19 85 MET A CA 1
ATOM 664 C C . MET A 1 85 ? 21.131 7.669 2.637 1.00 93.19 85 MET A C 1
ATOM 666 O O . MET A 1 85 ? 21.168 7.017 3.680 1.00 93.19 85 MET A O 1
ATOM 670 N N . ALA A 1 86 ? 22.194 8.374 2.223 1.00 92.00 86 ALA A N 1
ATOM 671 C CA . ALA A 1 86 ? 23.422 8.537 3.002 1.00 92.00 86 ALA A CA 1
ATOM 672 C C . ALA A 1 86 ? 23.439 9.824 3.851 1.00 92.00 86 ALA A C 1
ATOM 674 O O . ALA A 1 86 ? 24.395 10.054 4.601 1.00 92.00 86 ALA A O 1
ATOM 675 N N . ASN A 1 87 ? 22.410 10.674 3.758 1.00 95.81 87 ASN A N 1
ATOM 676 C CA . ASN A 1 87 ? 22.309 11.888 4.556 1.00 95.81 87 ASN A CA 1
ATOM 677 C C . ASN A 1 87 ? 22.015 11.548 6.029 1.00 95.81 87 ASN A C 1
ATOM 679 O O . ASN A 1 87 ? 20.913 11.137 6.388 1.00 95.81 87 ASN A O 1
ATOM 683 N N . ALA A 1 88 ? 23.008 11.761 6.897 1.00 95.12 88 ALA A N 1
ATOM 684 C CA . ALA A 1 88 ? 22.918 11.419 8.315 1.00 95.12 88 ALA A CA 1
ATOM 685 C C . ALA A 1 88 ? 21.829 12.197 9.081 1.00 95.12 88 ALA A C 1
ATOM 687 O O . ALA A 1 88 ? 21.235 11.646 10.006 1.00 95.12 88 ALA A O 1
ATOM 688 N N . GLU A 1 89 ? 21.559 13.454 8.711 1.00 94.62 89 GLU A N 1
ATOM 689 C CA . GLU A 1 89 ? 20.512 14.264 9.347 1.00 94.62 89 GLU A CA 1
ATOM 690 C C . GLU A 1 89 ? 19.128 13.705 9.009 1.00 94.62 89 GLU A C 1
ATOM 692 O O . GLU A 1 89 ? 18.343 13.419 9.912 1.00 94.62 89 GLU A O 1
ATOM 697 N N . ASN A 1 90 ? 18.855 13.457 7.726 1.00 95.25 90 ASN A N 1
ATOM 698 C CA . ASN A 1 90 ? 17.564 12.924 7.284 1.00 95.25 90 ASN A CA 1
ATOM 699 C C . ASN A 1 90 ? 17.334 11.499 7.794 1.00 95.25 90 ASN A C 1
ATOM 701 O O . ASN A 1 90 ? 16.230 11.185 8.235 1.00 95.25 90 ASN A O 1
ATOM 705 N N . LEU A 1 91 ? 18.382 10.670 7.834 1.00 93.81 91 LEU A N 1
ATOM 706 C CA . LEU A 1 91 ? 18.313 9.328 8.412 1.00 93.81 91 LEU A CA 1
ATOM 707 C C . LEU A 1 91 ? 17.953 9.379 9.904 1.00 93.81 91 LEU A C 1
ATOM 709 O O . LEU A 1 91 ? 17.109 8.616 10.372 1.00 93.81 91 LEU A O 1
ATOM 713 N N . SER A 1 92 ? 18.570 10.297 10.654 1.00 94.94 92 SER A N 1
ATOM 714 C CA . SER A 1 92 ? 18.262 10.505 12.071 1.00 94.94 92 SER A CA 1
ATOM 715 C C . SER A 1 92 ? 16.838 11.033 12.276 1.00 94.94 92 SER A C 1
ATOM 717 O O . SER A 1 92 ? 16.142 10.584 13.189 1.00 94.94 92 SER A O 1
ATOM 719 N N . ASN A 1 93 ? 16.394 11.975 11.440 1.00 94.38 93 ASN A N 1
ATOM 720 C CA . ASN A 1 93 ? 15.056 12.561 11.513 1.00 94.38 93 ASN A CA 1
ATOM 721 C C . ASN A 1 93 ? 13.965 11.525 11.234 1.00 94.38 93 ASN A C 1
ATOM 723 O O . ASN A 1 93 ? 12.996 11.454 11.992 1.00 94.38 93 ASN A O 1
ATOM 727 N N . ASP A 1 94 ? 14.140 10.700 10.199 1.00 94.69 94 ASP A N 1
ATOM 728 C CA . ASP A 1 94 ? 13.203 9.626 9.878 1.00 94.69 94 ASP A CA 1
ATOM 729 C C . ASP A 1 94 ? 13.159 8.574 10.992 1.00 94.69 94 ASP A C 1
ATOM 731 O O . ASP A 1 94 ? 12.089 8.293 11.530 1.00 94.69 94 ASP A O 1
ATOM 735 N N . ALA A 1 95 ? 14.315 8.085 11.457 1.00 93.25 95 ALA A N 1
ATOM 736 C CA . ALA A 1 95 ? 14.370 7.116 12.553 1.00 93.25 95 ALA A CA 1
ATOM 737 C C . ALA A 1 95 ? 13.678 7.629 13.829 1.00 93.25 95 ALA A C 1
ATOM 739 O O . ALA A 1 95 ? 12.969 6.883 14.523 1.00 93.25 95 ALA A O 1
ATOM 740 N N . ARG A 1 96 ? 13.844 8.922 14.139 1.00 94.62 96 ARG A N 1
ATOM 741 C CA . ARG A 1 96 ? 13.160 9.531 15.279 1.00 94.62 96 ARG A CA 1
ATOM 742 C C . ARG A 1 96 ? 11.658 9.658 15.037 1.00 94.62 96 ARG A C 1
ATOM 744 O O . ARG A 1 96 ? 10.896 9.339 15.947 1.00 94.62 96 ARG A O 1
ATOM 751 N N . PHE A 1 97 ? 11.221 10.071 13.846 1.00 97.19 97 PHE A N 1
ATOM 752 C CA . PHE A 1 97 ? 9.798 10.074 13.498 1.00 97.19 97 PHE A CA 1
ATOM 753 C C . PHE A 1 97 ? 9.181 8.689 13.678 1.00 97.19 97 PHE A C 1
ATOM 755 O O . PHE A 1 97 ? 8.169 8.583 14.363 1.00 97.19 97 PHE A O 1
ATOM 762 N N . GLN A 1 98 ? 9.805 7.632 13.149 1.00 92.38 98 GLN A N 1
ATOM 763 C CA . GLN A 1 98 ? 9.293 6.262 13.265 1.00 92.38 98 GLN A CA 1
ATOM 764 C C . GLN A 1 98 ? 9.132 5.829 14.727 1.00 92.38 98 GLN A C 1
ATOM 766 O O . GLN A 1 98 ? 8.116 5.237 15.095 1.00 92.38 98 GLN A O 1
ATOM 771 N N . THR A 1 99 ? 10.102 6.173 15.579 1.00 94.12 99 THR A N 1
ATOM 772 C CA . THR A 1 99 ? 10.043 5.890 17.022 1.00 94.12 99 THR A CA 1
ATOM 773 C C . THR A 1 99 ? 8.852 6.595 17.673 1.00 94.12 99 THR A C 1
ATOM 775 O O . THR A 1 99 ? 8.006 5.951 18.294 1.00 94.12 99 THR A O 1
ATOM 778 N N . VAL A 1 100 ? 8.737 7.909 17.472 1.00 95.25 100 VAL A N 1
ATOM 779 C CA . VAL A 1 100 ? 7.656 8.725 18.041 1.00 95.25 100 VAL A CA 1
ATOM 780 C C . VAL A 1 100 ? 6.287 8.310 17.501 1.00 95.25 100 VAL A C 1
ATOM 782 O O . VAL A 1 100 ? 5.312 8.232 18.246 1.00 95.25 100 VAL A O 1
ATOM 785 N N . TYR A 1 101 ? 6.198 8.014 16.208 1.00 94.69 101 TYR A N 1
ATOM 786 C CA . TYR A 1 101 ? 4.977 7.552 15.565 1.00 94.69 101 TYR A CA 1
ATOM 787 C C . TYR A 1 101 ? 4.498 6.229 16.169 1.00 94.69 101 TYR A C 1
ATOM 789 O O . TYR A 1 101 ? 3.325 6.112 16.525 1.00 94.69 101 TYR A O 1
ATOM 797 N N . ALA A 1 102 ? 5.400 5.264 16.374 1.00 88.88 102 ALA A N 1
ATOM 798 C CA . ALA A 1 102 ? 5.071 3.999 17.027 1.00 88.88 102 ALA A CA 1
ATOM 799 C C . ALA A 1 102 ? 4.587 4.196 18.476 1.00 88.88 102 ALA A C 1
ATOM 801 O O . ALA A 1 102 ? 3.623 3.551 18.903 1.00 88.88 102 ALA A O 1
ATOM 802 N N . GLU A 1 103 ? 5.210 5.109 19.225 1.00 92.62 103 GLU A N 1
ATOM 803 C CA . GLU A 1 103 ? 4.774 5.475 20.575 1.00 92.62 103 GLU A CA 1
ATOM 804 C C . GLU A 1 103 ? 3.367 6.082 20.572 1.00 92.62 103 GLU A C 1
ATOM 806 O O . GLU A 1 103 ? 2.505 5.611 21.316 1.00 92.62 103 GLU A O 1
ATOM 811 N N . ILE A 1 104 ? 3.102 7.068 19.709 1.00 95.88 104 ILE A N 1
ATOM 812 C CA . ILE A 1 104 ? 1.788 7.713 19.575 1.00 95.88 104 ILE A CA 1
ATOM 813 C C . ILE A 1 104 ? 0.719 6.684 19.182 1.00 95.88 104 ILE A C 1
ATOM 815 O O . ILE A 1 104 ? -0.328 6.614 19.827 1.00 95.88 104 ILE A O 1
ATOM 819 N N . LEU A 1 105 ? 0.975 5.837 18.180 1.00 91.56 105 LEU A N 1
ATOM 820 C CA . LEU A 1 105 ? 0.040 4.781 17.776 1.00 91.56 105 LEU A CA 1
ATOM 821 C C . LEU A 1 105 ? -0.285 3.833 18.934 1.00 91.56 105 LEU A C 1
ATOM 823 O O . LEU A 1 105 ? -1.450 3.512 19.178 1.00 91.56 105 LEU A O 1
ATOM 827 N N . SER A 1 106 ? 0.735 3.405 19.681 1.00 87.88 106 SER A N 1
ATOM 828 C CA . SER A 1 106 ? 0.555 2.554 20.858 1.00 87.88 106 SER A CA 1
ATOM 829 C C . SER A 1 106 ? -0.303 3.249 21.919 1.00 87.88 106 SER A C 1
ATOM 831 O O . SER A 1 106 ? -1.289 2.675 22.398 1.00 87.88 106 SER A O 1
ATOM 833 N N . GLN A 1 107 ? 0.016 4.510 22.231 1.00 92.69 107 GLN A N 1
ATOM 834 C CA . GLN A 1 107 ? -0.698 5.322 23.212 1.00 92.69 107 GLN A CA 1
ATOM 835 C C . GLN A 1 107 ? -2.166 5.543 22.857 1.00 92.69 107 GLN A C 1
ATOM 837 O O . GLN A 1 107 ? -2.978 5.561 23.776 1.00 92.69 107 GLN A O 1
ATOM 842 N N . LEU A 1 108 ? -2.498 5.699 21.572 1.00 95.25 108 LEU A N 1
ATOM 843 C CA . LEU A 1 108 ? -3.845 6.025 21.089 1.00 95.25 108 LEU A CA 1
ATOM 844 C C . LEU A 1 108 ? -4.665 4.801 20.666 1.00 95.25 108 LEU A C 1
ATOM 846 O O . LEU A 1 108 ? -5.863 4.922 20.418 1.00 95.25 108 LEU A O 1
ATOM 850 N N . SER A 1 109 ? -4.067 3.605 20.663 1.00 91.00 109 SER A N 1
ATOM 851 C CA . SER A 1 109 ? -4.760 2.356 20.309 1.00 91.00 109 SER A CA 1
ATOM 852 C C . SER A 1 109 ? -5.978 2.031 21.193 1.00 91.00 109 SER A C 1
ATOM 854 O O . SER A 1 109 ? -6.828 1.228 20.803 1.00 91.00 109 SER A O 1
ATOM 856 N N . PHE A 1 110 ? -6.107 2.675 22.361 1.00 92.75 110 PHE A N 1
ATOM 857 C CA . PHE A 1 110 ? -7.295 2.554 23.209 1.00 92.75 110 PHE A CA 1
ATOM 858 C C . PHE A 1 110 ? -8.559 3.115 22.549 1.00 92.75 110 PHE A C 1
ATOM 860 O O . PHE A 1 110 ? -9.636 2.636 22.873 1.00 92.75 110 PHE A O 1
ATOM 867 N N . ILE A 1 111 ? -8.459 4.083 21.628 1.00 95.94 111 ILE A N 1
ATOM 868 C CA . ILE A 1 111 ? -9.636 4.749 21.047 1.00 95.94 111 ILE A CA 1
AT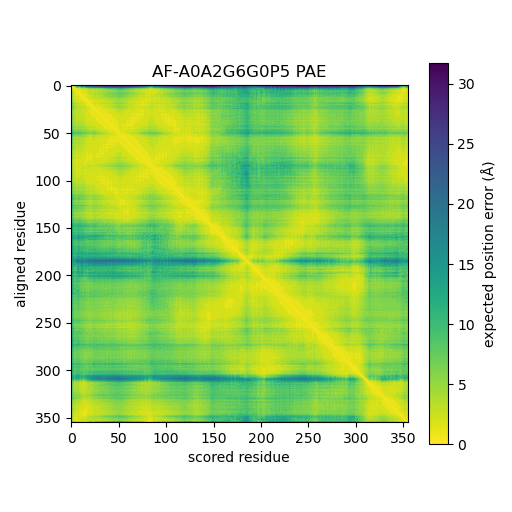OM 869 C C . ILE A 1 111 ? -10.487 3.739 20.277 1.00 95.94 111 ILE A C 1
ATOM 871 O O . ILE A 1 111 ? -11.673 3.576 20.558 1.00 95.94 111 ILE A O 1
ATOM 875 N N . GLU A 1 112 ? -9.870 2.995 19.359 1.00 92.06 112 GLU A N 1
ATOM 876 C CA . GLU A 1 112 ? -10.548 1.909 18.647 1.00 92.06 112 GLU A CA 1
ATOM 877 C C . GLU A 1 112 ? -10.951 0.771 19.591 1.00 92.06 112 GLU A C 1
ATOM 879 O O . GLU A 1 112 ? -12.043 0.214 19.465 1.00 92.06 112 GLU A O 1
ATOM 884 N N . SER A 1 113 ? -10.079 0.420 20.543 1.00 88.56 113 SER A N 1
ATOM 885 C CA . SER A 1 113 ? -10.318 -0.687 21.474 1.00 88.56 113 SER A CA 1
ATOM 886 C C . SER A 1 113 ? -11.519 -0.441 22.391 1.00 88.56 113 SER A C 1
ATOM 888 O O . SER A 1 113 ? -12.321 -1.347 22.600 1.00 88.56 113 SER A O 1
ATOM 890 N N . GLU A 1 114 ? -11.657 0.759 22.949 1.00 93.12 114 GLU A N 1
ATOM 891 C CA . GLU A 1 114 ? -12.784 1.134 23.801 1.00 93.12 114 GLU A CA 1
ATOM 892 C C . GLU A 1 114 ? -14.043 1.350 22.966 1.00 93.12 114 GLU A C 1
ATOM 894 O O . GLU A 1 114 ? -15.096 0.842 23.345 1.00 93.12 114 GLU A O 1
ATOM 899 N N . ALA A 1 115 ? -13.947 1.991 21.792 1.00 94.31 115 ALA A N 1
ATOM 900 C CA . ALA A 1 115 ? -15.088 2.175 20.888 1.00 94.31 115 ALA A CA 1
ATOM 901 C C . ALA A 1 115 ? -15.744 0.838 20.493 1.00 94.31 115 ALA A C 1
ATOM 903 O O . ALA A 1 115 ? -16.971 0.737 20.393 1.00 94.31 115 ALA A O 1
ATOM 904 N N . LYS A 1 116 ? -14.944 -0.222 20.338 1.00 91.19 116 LYS A N 1
ATOM 905 C CA . LYS A 1 116 ? -15.424 -1.595 20.130 1.00 91.19 116 LYS A CA 1
ATOM 906 C C . LYS A 1 116 ? -16.253 -2.145 21.302 1.00 91.19 116 LYS A C 1
ATOM 908 O O . LYS A 1 116 ? -17.128 -2.972 21.073 1.00 91.19 116 LYS A O 1
ATOM 913 N N . GLY A 1 117 ? -16.043 -1.667 22.527 1.00 89.69 117 GLY A N 1
ATOM 914 C CA . GLY A 1 117 ? -16.840 -2.015 23.712 1.00 89.69 117 GLY A CA 1
ATOM 915 C C . GLY A 1 117 ? -18.067 -1.123 23.955 1.00 89.69 117 GLY A C 1
ATOM 916 O O . GLY A 1 117 ? -18.923 -1.473 24.764 1.00 89.69 117 GLY A O 1
ATOM 917 N N . VAL A 1 118 ? -18.188 0.011 23.259 1.00 94.25 118 VAL A N 1
ATOM 918 C CA . VAL A 1 118 ? -19.282 0.982 23.449 1.00 94.25 118 VAL A CA 1
ATOM 919 C C . VAL A 1 118 ? -20.630 0.407 23.005 1.00 94.25 118 VAL A C 1
ATOM 921 O O . VAL A 1 118 ? -20.715 -0.321 22.016 1.00 94.25 118 VAL A O 1
ATOM 924 N N . ALA A 1 119 ? -21.717 0.749 23.700 1.00 94.31 119 ALA A N 1
ATOM 925 C CA . ALA A 1 119 ? -23.064 0.297 23.347 1.00 94.31 119 ALA A CA 1
ATOM 926 C C . ALA A 1 119 ? -23.479 0.734 21.926 1.00 94.31 119 ALA A C 1
ATOM 928 O O . ALA A 1 119 ? -23.193 1.853 21.498 1.00 94.31 119 ALA A O 1
ATOM 929 N N . GLN A 1 120 ? -24.213 -0.124 21.204 1.00 94.56 120 GLN A N 1
ATOM 930 C CA . GLN A 1 120 ? -24.658 0.167 19.831 1.00 94.56 120 GLN A CA 1
ATOM 931 C C . GLN A 1 120 ? -25.432 1.490 19.736 1.00 94.56 120 GLN A C 1
ATOM 933 O O . GLN A 1 120 ? -25.198 2.264 18.818 1.00 94.56 120 GLN A O 1
ATOM 938 N N . SER A 1 121 ? -26.309 1.784 20.701 1.00 95.94 121 SER A N 1
ATOM 939 C CA . SER A 1 121 ? -27.097 3.024 20.730 1.00 95.94 121 SER A CA 1
ATOM 940 C C . SER A 1 121 ? -26.235 4.288 20.803 1.00 95.94 121 SER A C 1
ATOM 942 O O . SER A 1 121 ? -26.576 5.295 20.188 1.00 95.94 121 SER A O 1
ATOM 944 N N . VAL A 1 122 ? -25.108 4.236 21.518 1.00 97.19 122 VAL A N 1
ATOM 945 C CA . VAL A 1 122 ? -24.150 5.346 21.594 1.00 97.19 122 VAL A CA 1
ATOM 946 C C . VAL A 1 122 ? -23.424 5.503 20.260 1.00 97.19 122 VAL A C 1
ATOM 948 O O . VAL A 1 122 ? -23.330 6.617 19.757 1.00 97.19 122 VAL A O 1
ATOM 951 N N . LEU A 1 123 ? -22.980 4.404 19.641 1.00 96.75 123 LEU A N 1
ATOM 952 C CA . LEU A 1 123 ? -22.351 4.451 18.317 1.00 96.75 123 LEU A CA 1
ATOM 953 C C . LEU A 1 123 ? -23.290 5.022 17.244 1.00 96.75 123 LEU A C 1
ATOM 955 O O . LEU A 1 123 ? -22.875 5.874 16.461 1.00 96.75 123 LEU A O 1
ATOM 959 N N . GLU A 1 124 ? -24.563 4.620 17.235 1.00 96.38 124 GLU A N 1
ATOM 960 C CA . GLU A 1 124 ? -25.552 5.199 16.317 1.00 96.38 124 GLU A CA 1
ATOM 961 C C . GLU A 1 124 ? -25.745 6.702 16.553 1.00 96.38 124 GLU A C 1
ATOM 963 O O . GLU A 1 124 ? -25.895 7.452 15.592 1.00 96.38 124 GLU A O 1
ATOM 968 N N . LYS A 1 125 ? -25.653 7.168 17.807 1.00 97.25 125 LYS A N 1
ATOM 969 C CA . LYS A 1 125 ? -25.687 8.602 18.109 1.00 97.25 125 LYS A CA 1
ATOM 970 C C . LYS A 1 125 ? -24.457 9.338 17.572 1.00 97.25 125 LYS A C 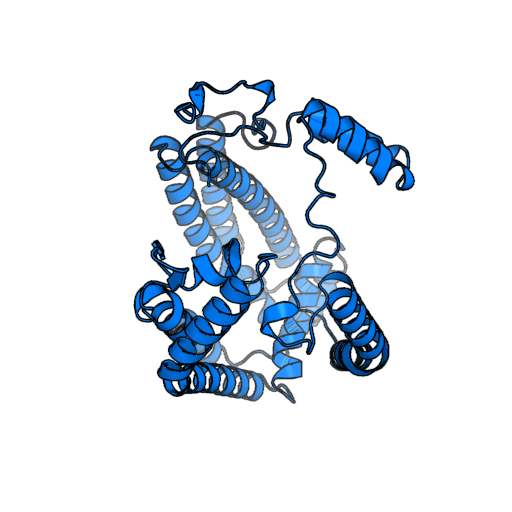1
ATOM 972 O O . LYS A 1 125 ? -24.595 10.419 17.012 1.00 97.25 125 LYS A O 1
ATOM 977 N N . VAL A 1 126 ? -23.262 8.757 17.706 1.00 97.62 126 VAL A N 1
ATOM 978 C CA . VAL A 1 126 ? -22.014 9.337 17.172 1.00 97.62 126 VAL A CA 1
ATOM 979 C C . VAL A 1 126 ? -22.046 9.438 15.644 1.00 97.62 126 VAL A C 1
ATOM 981 O O . VAL A 1 126 ? -21.535 10.407 15.090 1.00 97.62 126 VAL A O 1
ATOM 984 N N . LYS A 1 127 ? -22.689 8.486 14.956 1.00 96.19 127 LYS A N 1
ATOM 985 C CA . LYS A 1 127 ? -22.854 8.501 13.491 1.00 96.19 127 LYS A CA 1
ATOM 986 C C . LYS A 1 127 ? -23.675 9.671 12.953 1.00 96.19 127 LYS A C 1
ATOM 988 O O . LYS A 1 127 ? -23.588 9.939 11.756 1.00 96.19 127 LYS A O 1
ATOM 993 N N . GLU A 1 128 ? -24.462 10.350 13.791 1.00 96.38 128 GLU A N 1
ATOM 994 C CA . GLU A 1 128 ? -25.146 11.586 13.392 1.00 96.38 128 GLU A CA 1
ATOM 995 C C . GLU A 1 128 ? -24.142 12.699 13.038 1.00 96.38 128 GLU A C 1
ATOM 997 O O . GLU A 1 128 ? -24.460 13.579 12.238 1.00 96.38 128 GLU A O 1
ATOM 1002 N N . ASP A 1 129 ? -22.912 12.639 13.566 1.00 96.75 129 ASP A N 1
ATOM 1003 C CA . ASP A 1 129 ? -21.804 13.464 13.095 1.00 96.75 129 ASP A CA 1
ATOM 1004 C C . ASP A 1 129 ? -21.151 12.829 11.855 1.00 96.75 129 ASP A C 1
ATOM 1006 O O . ASP A 1 129 ? -20.464 11.804 11.929 1.00 96.75 129 ASP A O 1
ATOM 1010 N N . ALA A 1 130 ? -21.336 13.469 10.696 1.00 95.44 130 ALA A N 1
ATOM 1011 C CA . ALA A 1 130 ? -20.819 12.989 9.414 1.00 95.44 130 ALA A CA 1
ATOM 1012 C C . ALA A 1 130 ? -19.293 12.768 9.411 1.00 95.44 130 ALA A C 1
ATOM 1014 O O . ALA A 1 130 ? -18.815 11.887 8.697 1.00 95.44 130 ALA A O 1
ATOM 1015 N N . THR A 1 131 ? -18.535 13.515 10.221 1.00 95.75 131 THR A N 1
ATOM 1016 C CA . THR A 1 131 ? -17.069 13.384 10.310 1.00 95.75 131 THR A CA 1
ATOM 1017 C C . THR A 1 131 ? -16.635 12.125 11.064 1.00 95.75 131 THR A C 1
ATOM 1019 O O . THR A 1 131 ? -15.566 11.586 10.792 1.00 95.75 131 THR A O 1
ATOM 1022 N N . CYS A 1 132 ? -17.483 11.598 11.952 1.00 97.50 132 CYS A N 1
ATOM 1023 C CA . CYS A 1 132 ? -17.213 10.378 12.717 1.00 97.50 132 CYS A CA 1
ATOM 1024 C C . CYS A 1 132 ? -17.782 9.121 12.049 1.00 97.50 132 CYS A C 1
ATOM 1026 O O . CYS A 1 132 ? -17.391 8.004 12.395 1.00 97.50 132 CYS A O 1
ATOM 1028 N N . LYS A 1 133 ? -18.712 9.284 11.100 1.00 96.38 133 LYS A N 1
ATOM 1029 C CA . LYS A 1 133 ? -19.477 8.183 10.510 1.00 96.38 133 LYS A CA 1
ATOM 1030 C C . LYS A 1 133 ? -18.595 7.055 9.972 1.00 96.38 133 LYS A C 1
ATOM 1032 O O . LYS A 1 133 ? -18.857 5.902 10.289 1.00 96.38 133 LYS A O 1
ATOM 1037 N N . GLY A 1 134 ? -17.553 7.378 9.202 1.00 95.31 134 GLY A N 1
ATOM 1038 C CA . GLY A 1 134 ? -16.667 6.365 8.617 1.00 95.31 134 GLY A CA 1
ATOM 1039 C C . GLY A 1 134 ? -15.964 5.512 9.676 1.00 95.31 134 GLY A C 1
ATOM 1040 O O . GLY A 1 134 ? -15.977 4.290 9.582 1.00 95.31 134 GLY A O 1
ATOM 1041 N N . PHE A 1 135 ? -15.428 6.150 10.720 1.00 95.81 135 PHE A N 1
ATOM 1042 C CA . PHE A 1 135 ? -14.790 5.456 11.840 1.00 95.81 135 PHE A CA 1
ATOM 1043 C C . PHE A 1 135 ? -15.780 4.534 12.562 1.00 95.81 135 PHE A C 1
ATOM 1045 O O . PHE A 1 135 ? -15.498 3.362 12.795 1.00 95.81 135 PHE A O 1
ATOM 1052 N N . VAL A 1 136 ? -16.972 5.038 12.888 1.00 96.94 136 VAL A N 1
ATOM 1053 C CA . VAL A 1 136 ? -17.963 4.255 13.635 1.00 96.94 136 VAL A CA 1
ATOM 1054 C C . VAL A 1 136 ? -18.553 3.118 12.804 1.00 96.94 136 VAL A C 1
ATOM 1056 O O . VAL A 1 136 ? -18.782 2.036 13.345 1.00 96.94 136 VAL A O 1
ATOM 1059 N N . ASP A 1 137 ? -18.776 3.328 11.506 1.00 96.00 137 ASP A N 1
ATOM 1060 C CA . ASP A 1 137 ? -19.215 2.262 10.607 1.00 96.00 137 ASP A CA 1
ATOM 1061 C C . ASP A 1 137 ? -18.209 1.101 10.618 1.00 96.00 137 ASP A C 1
ATOM 1063 O O . ASP A 1 137 ? -18.630 -0.049 10.724 1.00 96.00 137 ASP A O 1
ATOM 1067 N N . GLU A 1 138 ? -16.897 1.377 10.615 1.00 95.38 138 GLU A N 1
ATOM 1068 C CA . GLU A 1 138 ? -15.873 0.330 10.744 1.00 95.38 138 GLU A CA 1
ATOM 1069 C C . GLU A 1 138 ? -15.924 -0.398 12.086 1.00 95.38 138 GLU A C 1
ATOM 1071 O O . GLU A 1 138 ? -15.833 -1.627 12.118 1.00 95.38 138 GLU A O 1
ATOM 1076 N N . ILE A 1 139 ? -16.113 0.327 13.192 1.00 95.12 139 ILE A N 1
ATOM 1077 C CA . ILE A 1 139 ? -16.249 -0.281 14.522 1.00 95.12 139 ILE A CA 1
ATOM 1078 C C . ILE A 1 139 ? -17.458 -1.223 14.562 1.00 95.12 139 ILE A C 1
ATOM 1080 O O . ILE A 1 139 ? -17.340 -2.361 15.016 1.00 95.12 139 ILE A O 1
ATOM 1084 N N . ILE A 1 140 ? -18.614 -0.773 14.066 1.00 94.69 140 ILE A N 1
ATOM 1085 C CA . ILE A 1 140 ? -19.843 -1.579 14.023 1.00 94.69 140 ILE A CA 1
ATOM 1086 C C . ILE A 1 140 ? -19.649 -2.805 13.133 1.00 94.69 140 ILE A C 1
ATOM 1088 O O . ILE A 1 140 ? -20.041 -3.903 13.522 1.00 94.69 140 ILE A O 1
ATOM 1092 N N . ARG A 1 141 ? -19.027 -2.630 11.965 1.00 94.88 141 ARG A N 1
ATOM 1093 C CA . ARG A 1 141 ? -18.768 -3.706 11.005 1.00 94.88 141 ARG A CA 1
ATOM 1094 C C . ARG A 1 141 ? -17.881 -4.792 11.610 1.00 94.88 141 ARG A C 1
ATOM 1096 O O . ARG A 1 141 ? -18.162 -5.967 11.421 1.00 94.88 141 ARG A O 1
ATOM 1103 N N . ASN A 1 142 ? -16.853 -4.402 12.365 1.00 93.12 142 ASN A N 1
ATOM 1104 C CA . ASN A 1 142 ? -15.881 -5.309 12.981 1.00 93.12 142 ASN A CA 1
ATOM 1105 C C . ASN A 1 142 ? -16.407 -6.066 14.208 1.00 93.12 142 ASN A C 1
ATOM 1107 O O . ASN A 1 142 ? -15.968 -7.184 14.471 1.00 93.12 142 ASN A O 1
ATOM 1111 N N . LYS A 1 143 ? -17.328 -5.472 14.974 1.00 91.50 143 LYS A N 1
ATOM 1112 C CA . LYS A 1 143 ? -17.824 -6.021 16.249 1.00 91.50 143 LYS A CA 1
ATOM 1113 C C . LYS A 1 143 ? -18.260 -7.495 16.210 1.00 91.50 143 LYS A C 1
ATOM 1115 O O . LYS A 1 143 ? -17.857 -8.224 17.114 1.00 91.50 143 LYS A O 1
ATOM 1120 N N . PRO A 1 144 ? -19.036 -7.967 15.214 1.00 92.38 144 PRO A N 1
ATOM 1121 C CA . PRO A 1 144 ? -19.446 -9.372 15.132 1.00 92.38 144 PRO A CA 1
ATOM 1122 C C . PRO A 1 144 ? -18.281 -10.364 15.014 1.00 92.38 144 PRO A C 1
ATOM 1124 O O . PRO A 1 144 ? -18.452 -11.534 15.338 1.00 92.38 144 PRO A O 1
ATOM 1127 N N . HIS A 1 145 ? -17.110 -9.899 14.572 1.00 94.38 145 HIS A N 1
ATOM 1128 C CA . HIS A 1 145 ? -15.920 -10.712 14.309 1.00 94.38 145 HIS A CA 1
ATOM 1129 C C . HIS A 1 145 ? -14.846 -10.585 15.397 1.00 94.38 145 HIS A C 1
ATOM 1131 O O . HIS A 1 145 ? -13.710 -11.049 15.233 1.00 94.38 145 HIS A O 1
ATOM 1137 N N . MET A 1 146 ? -15.181 -9.924 16.505 1.00 91.44 146 MET A N 1
ATOM 1138 C CA . MET A 1 146 ? -14.298 -9.795 17.653 1.00 91.44 146 MET A CA 1
ATOM 1139 C C . MET A 1 146 ? -14.367 -11.017 18.559 1.00 91.44 146 MET A C 1
ATOM 1141 O O . MET A 1 146 ? -15.430 -11.587 18.800 1.00 91.44 146 MET A O 1
ATOM 1145 N N . LEU A 1 147 ? -13.216 -11.374 19.114 1.00 91.56 147 LEU A N 1
ATOM 1146 C CA . LEU A 1 147 ? -13.112 -12.358 20.180 1.00 91.56 147 LEU A CA 1
ATOM 1147 C C . LEU A 1 147 ? -13.260 -11.683 21.551 1.00 91.56 147 LEU A C 1
ATOM 1149 O O . LEU A 1 147 ? -13.304 -10.458 21.679 1.00 91.56 147 LEU A O 1
ATOM 1153 N N . GLY A 1 148 ? -13.300 -12.496 22.609 1.00 88.50 148 GLY A N 1
ATOM 1154 C CA . GLY A 1 148 ? -13.178 -11.988 23.975 1.00 88.50 148 GLY A CA 1
ATOM 1155 C C . GLY A 1 148 ? -11.844 -11.263 24.200 1.00 88.50 148 GLY A C 1
ATOM 1156 O O . GLY A 1 148 ? -10.844 -11.565 23.548 1.00 88.50 148 GLY A O 1
ATOM 1157 N N . ALA A 1 149 ? -11.815 -10.331 25.158 1.00 83.81 149 ALA A N 1
ATOM 1158 C CA . ALA A 1 149 ? -10.669 -9.447 25.404 1.00 83.81 149 ALA A CA 1
ATOM 1159 C C . ALA A 1 149 ? -9.336 -10.192 25.621 1.00 83.81 149 ALA A C 1
ATOM 1161 O O . ALA A 1 149 ? -8.302 -9.772 25.104 1.00 83.81 149 ALA A O 1
ATOM 1162 N N . GLU A 1 150 ? -9.358 -11.315 26.344 1.00 87.88 150 GLU A N 1
ATOM 1163 C CA . GLU A 1 150 ? -8.173 -12.154 26.571 1.00 87.88 150 GLU A CA 1
ATOM 1164 C C . GLU A 1 150 ? -7.639 -12.753 25.262 1.00 87.88 150 GLU A C 1
ATOM 1166 O O . GLU A 1 150 ? -6.438 -12.711 24.999 1.00 87.88 150 GLU A O 1
ATOM 1171 N N . ALA A 1 151 ? -8.528 -13.255 24.400 1.00 92.12 151 ALA A N 1
ATOM 1172 C CA . ALA A 1 151 ? -8.149 -13.830 23.115 1.00 92.12 151 ALA A CA 1
ATOM 1173 C C . ALA A 1 151 ? -7.616 -12.762 22.146 1.00 92.12 151 ALA A C 1
ATOM 1175 O O . ALA A 1 151 ? -6.602 -12.991 21.491 1.00 92.12 151 ALA A O 1
ATOM 1176 N N . GLU A 1 152 ? -8.236 -11.578 22.094 1.00 88.31 152 GLU A N 1
ATOM 1177 C CA . GLU A 1 152 ? -7.729 -10.455 21.289 1.00 88.31 152 GLU A CA 1
ATOM 1178 C C . GLU A 1 152 ? -6.337 -10.004 21.751 1.00 88.31 152 GLU A C 1
ATOM 1180 O O . GLU A 1 152 ? -5.460 -9.743 20.926 1.00 88.31 152 GLU A O 1
ATOM 1185 N N . MET A 1 153 ? -6.094 -9.967 23.066 1.00 84.31 153 MET A N 1
ATOM 1186 C CA . MET A 1 153 ? -4.779 -9.642 23.623 1.00 84.31 153 MET A CA 1
ATOM 1187 C C . MET A 1 153 ? -3.717 -10.663 23.197 1.00 84.31 153 MET A C 1
ATOM 1189 O O . MET A 1 153 ? -2.631 -10.274 22.763 1.00 84.31 153 MET A O 1
ATOM 1193 N N . VAL A 1 154 ? -4.035 -11.959 23.280 1.00 92.06 154 VAL A N 1
ATOM 1194 C C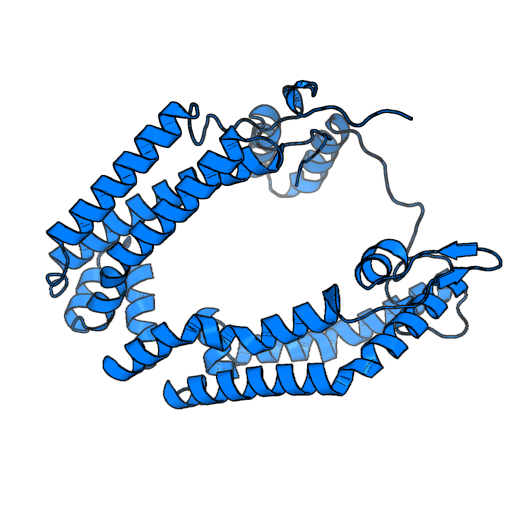A . VAL A 1 154 ? -3.134 -13.036 22.845 1.00 92.06 154 VAL A CA 1
ATOM 1195 C C . VAL A 1 154 ? -2.843 -12.936 21.347 1.00 92.06 154 VAL A C 1
ATOM 1197 O O . VAL A 1 154 ? -1.678 -12.985 20.955 1.00 92.06 154 VAL A O 1
ATOM 1200 N N . LEU A 1 155 ? -3.865 -12.745 20.505 1.00 90.56 155 LEU A N 1
ATOM 1201 C CA . LEU A 1 155 ? -3.667 -12.596 19.061 1.00 90.56 155 LEU A CA 1
ATOM 1202 C C . LEU A 1 155 ? -2.795 -11.382 18.730 1.00 90.56 155 LEU A C 1
ATOM 1204 O O . LEU A 1 155 ? -1.871 -11.508 17.930 1.00 90.56 155 LEU A O 1
ATOM 1208 N N . LYS A 1 156 ? -3.027 -10.239 19.390 1.00 85.00 156 LYS A N 1
ATOM 1209 C CA . LYS A 1 156 ? -2.219 -9.025 19.209 1.00 85.00 156 LYS A CA 1
ATOM 1210 C C . LYS A 1 156 ? -0.748 -9.253 19.568 1.00 85.00 156 LYS A C 1
ATOM 1212 O O . LYS A 1 156 ? 0.130 -8.779 18.852 1.00 85.00 156 LYS A O 1
ATOM 1217 N N . ALA A 1 157 ? -0.471 -9.990 20.644 1.00 84.44 157 ALA A N 1
ATOM 1218 C CA . ALA A 1 157 ? 0.895 -10.329 21.044 1.00 84.44 157 ALA A CA 1
ATOM 1219 C C . ALA A 1 157 ? 1.600 -11.268 20.044 1.00 84.44 157 ALA A C 1
ATOM 1221 O O . ALA A 1 157 ? 2.824 -11.243 19.940 1.00 84.44 157 ALA A O 1
ATOM 1222 N N . LEU A 1 158 ? 0.841 -12.070 19.288 1.00 90.88 158 LEU A N 1
ATOM 1223 C CA . LEU A 1 158 ? 1.363 -13.033 18.313 1.00 90.88 158 LEU A CA 1
ATOM 1224 C C . LEU A 1 158 ? 1.454 -12.494 16.877 1.00 90.88 158 LEU A C 1
ATOM 1226 O O . LEU A 1 158 ? 2.028 -13.174 16.025 1.00 90.88 158 LEU A O 1
ATOM 1230 N N . THR A 1 159 ? 0.967 -11.282 16.586 1.00 83.44 159 THR A N 1
ATOM 1231 C CA . THR A 1 159 ? 0.967 -10.706 15.226 1.00 83.44 159 THR A CA 1
ATOM 1232 C C . THR A 1 159 ? 2.348 -10.740 14.558 1.00 83.44 159 THR A C 1
ATOM 1234 O O . THR A 1 159 ? 2.460 -11.071 13.379 1.00 83.44 159 THR A O 1
ATOM 1237 N N . GLY A 1 160 ? 3.428 -10.472 15.301 1.00 80.62 160 GLY A N 1
ATOM 1238 C CA . GLY A 1 160 ? 4.793 -10.548 14.763 1.00 80.62 160 GLY A CA 1
ATOM 1239 C C . GLY A 1 160 ? 5.225 -11.968 14.368 1.00 80.62 160 GLY A C 1
ATOM 1240 O O . GLY A 1 160 ? 5.963 -12.145 13.392 1.00 80.62 160 GLY A O 1
ATOM 1241 N N . ASN A 1 161 ? 4.738 -12.979 15.093 1.00 90.62 161 ASN A N 1
ATOM 1242 C CA . ASN A 1 161 ? 4.994 -14.395 14.828 1.00 90.62 161 ASN A CA 1
ATOM 1243 C C . ASN A 1 161 ? 4.195 -14.878 13.615 1.00 90.62 161 ASN A C 1
ATOM 1245 O O . ASN A 1 161 ? 4.710 -15.670 12.826 1.00 90.62 161 ASN A O 1
ATOM 1249 N N . PHE A 1 162 ? 2.982 -14.361 13.426 1.00 91.44 162 PHE A N 1
ATOM 1250 C CA . PHE A 1 162 ? 2.115 -14.681 12.292 1.00 91.44 162 PHE A CA 1
ATOM 1251 C C . PHE A 1 162 ? 2.694 -14.288 10.925 1.00 91.44 162 PHE A C 1
ATOM 1253 O O . PHE A 1 162 ? 2.282 -14.834 9.906 1.00 91.44 162 PHE A O 1
ATOM 1260 N N . MET A 1 163 ? 3.705 -13.414 10.892 1.00 90.62 163 MET A N 1
ATOM 1261 C CA . MET A 1 163 ? 4.439 -13.052 9.672 1.00 90.62 163 MET A CA 1
ATOM 1262 C C . MET A 1 163 ? 5.579 -14.022 9.315 1.00 90.62 163 MET A C 1
ATOM 1264 O O . MET A 1 163 ? 6.247 -13.846 8.295 1.00 90.62 163 MET A O 1
ATOM 1268 N N . THR A 1 164 ? 5.848 -15.036 10.144 1.00 94.88 164 THR A N 1
ATOM 1269 C CA . THR A 1 164 ? 6.976 -15.964 9.946 1.00 94.88 164 THR A CA 1
ATOM 1270 C C . THR A 1 164 ? 6.932 -16.713 8.610 1.00 94.88 164 THR A C 1
ATOM 1272 O O . THR A 1 164 ? 7.977 -16.760 7.961 1.00 94.88 164 THR A O 1
ATOM 1275 N N . PRO A 1 165 ? 5.788 -17.249 8.133 1.00 96.62 165 PRO A N 1
ATOM 1276 C CA . PRO A 1 165 ? 5.747 -17.937 6.841 1.00 96.62 165 PRO A CA 1
ATOM 1277 C C . PRO A 1 165 ? 6.226 -17.058 5.677 1.00 96.62 165 PRO A C 1
ATOM 1279 O O . PRO A 1 165 ? 7.042 -17.489 4.862 1.00 96.62 165 PRO A O 1
ATOM 1282 N N . TYR A 1 166 ? 5.798 -15.793 5.651 1.00 93.62 166 TYR A N 1
ATOM 1283 C CA . TYR A 1 166 ? 6.237 -14.817 4.653 1.00 93.62 166 TYR A CA 1
ATOM 1284 C C . TYR A 1 166 ? 7.736 -14.493 4.765 1.00 93.62 166 TYR A C 1
ATOM 1286 O O . TYR A 1 166 ? 8.433 -14.413 3.752 1.00 93.62 166 TYR A O 1
ATOM 1294 N N . LYS A 1 167 ? 8.263 -14.367 5.993 1.00 91.62 167 LYS A N 1
ATOM 1295 C CA . LYS A 1 167 ? 9.705 -14.172 6.232 1.00 91.62 167 LYS A CA 1
ATOM 1296 C C . LYS A 1 167 ? 10.530 -15.352 5.714 1.00 91.62 167 LYS A C 1
ATOM 1298 O O . LYS A 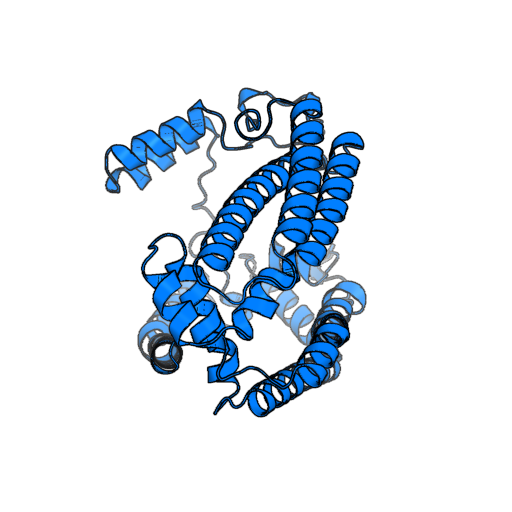1 167 ? 11.527 -15.127 5.039 1.00 91.62 167 LYS A O 1
ATOM 1303 N N . VAL A 1 168 ? 10.098 -16.588 5.978 1.00 95.62 168 VAL A N 1
ATOM 1304 C CA . VAL A 1 168 ? 10.764 -17.805 5.480 1.00 95.62 168 VAL A CA 1
ATOM 1305 C C . VAL A 1 168 ? 10.770 -17.836 3.953 1.00 95.62 168 VAL A C 1
ATOM 1307 O O . VAL A 1 168 ? 11.816 -18.087 3.363 1.00 95.62 168 VAL A O 1
ATOM 1310 N N . TYR A 1 169 ? 9.635 -17.537 3.310 1.00 95.56 169 TYR A N 1
ATOM 1311 C CA . TYR A 1 169 ? 9.551 -17.461 1.850 1.00 95.56 169 TYR A CA 1
ATOM 1312 C C . TYR A 1 169 ? 10.558 -16.459 1.265 1.00 95.56 169 TYR A C 1
ATOM 1314 O O . TYR A 1 169 ? 11.317 -16.811 0.364 1.00 95.56 169 TYR A O 1
ATOM 1322 N N . ASN A 1 170 ? 10.611 -15.236 1.802 1.00 91.81 170 ASN A N 1
ATOM 1323 C CA . ASN A 1 170 ? 11.521 -14.205 1.298 1.00 91.81 170 ASN A CA 1
ATOM 1324 C C . ASN A 1 170 ? 12.993 -14.510 1.576 1.00 91.81 170 ASN A C 1
ATOM 1326 O O . ASN A 1 170 ? 13.814 -14.313 0.687 1.00 91.81 170 ASN A O 1
ATOM 1330 N N . GLN A 1 171 ? 13.327 -15.021 2.763 1.00 92.88 171 GLN A N 1
ATOM 1331 C CA . GLN A 1 171 ? 14.695 -15.417 3.100 1.00 92.88 171 GLN A CA 1
ATOM 1332 C C . GLN A 1 171 ? 15.189 -16.523 2.159 1.00 92.88 171 GLN A C 1
ATOM 1334 O O . GLN A 1 171 ? 16.248 -16.394 1.546 1.00 92.88 171 GLN A O 1
ATOM 1339 N N . ALA A 1 172 ? 14.379 -17.567 1.970 1.00 93.19 172 ALA A N 1
ATOM 1340 C CA . ALA A 1 172 ? 14.720 -18.654 1.067 1.00 93.19 172 ALA A CA 1
ATOM 1341 C C . ALA A 1 172 ? 14.877 -18.163 -0.380 1.00 93.19 172 ALA A C 1
ATOM 1343 O O . ALA A 1 172 ? 15.795 -18.590 -1.067 1.00 93.19 172 ALA A O 1
ATOM 1344 N N . LYS A 1 173 ? 14.016 -17.247 -0.841 1.00 89.56 173 LYS A N 1
ATOM 1345 C CA . LYS A 1 173 ? 14.022 -16.735 -2.219 1.00 89.56 173 LYS A CA 1
ATOM 1346 C C . LYS A 1 173 ? 15.167 -15.762 -2.522 1.00 89.56 173 LYS A C 1
ATOM 1348 O O . LYS A 1 173 ? 15.726 -15.830 -3.610 1.00 89.56 173 LYS A O 1
ATOM 1353 N N . PHE A 1 174 ? 15.464 -14.837 -1.611 1.00 85.81 174 PHE A N 1
ATOM 1354 C CA . PHE A 1 174 ? 16.380 -13.720 -1.871 1.00 85.81 174 PHE A CA 1
ATOM 1355 C C . PHE A 1 174 ? 17.767 -13.881 -1.251 1.00 85.81 174 PHE A C 1
ATOM 1357 O O . PHE A 1 174 ? 18.671 -13.140 -1.624 1.00 85.81 174 PHE A O 1
ATOM 1364 N N . VAL A 1 175 ? 17.942 -14.805 -0.305 1.00 89.06 175 VAL A N 1
ATOM 1365 C CA . VAL A 1 175 ? 19.222 -14.982 0.393 1.00 89.06 175 VAL A CA 1
ATOM 1366 C C . VAL A 1 175 ? 19.785 -16.380 0.187 1.00 89.06 175 VAL A C 1
ATOM 1368 O O . VAL A 1 175 ? 20.950 -16.515 -0.175 1.00 89.06 175 VAL A O 1
ATOM 1371 N N . ASP A 1 176 ? 18.978 -17.418 0.409 1.00 91.38 176 ASP A N 1
ATOM 1372 C CA . ASP A 1 176 ? 19.499 -18.791 0.422 1.00 91.38 176 ASP A CA 1
ATOM 1373 C C . ASP A 1 176 ? 19.543 -19.415 -0.981 1.00 91.38 176 ASP A C 1
ATOM 1375 O O . ASP A 1 176 ? 20.416 -20.235 -1.278 1.00 91.38 176 ASP A O 1
ATOM 1379 N N . LEU A 1 177 ? 18.581 -19.067 -1.839 1.00 91.12 177 LEU A N 1
ATOM 1380 C CA . LEU A 1 177 ? 18.516 -19.525 -3.220 1.00 91.12 177 LEU A CA 1
ATOM 1381 C C . LEU A 1 177 ? 19.663 -18.910 -4.021 1.00 91.12 177 LEU A C 1
ATOM 1383 O O . LEU A 1 177 ? 19.756 -17.696 -4.179 1.00 91.12 177 LEU A O 1
ATOM 1387 N N . SER A 1 178 ? 20.511 -19.775 -4.564 1.00 90.38 178 SER A N 1
ATOM 1388 C CA . SER A 1 178 ? 21.604 -19.391 -5.449 1.00 90.38 178 SER A CA 1
ATOM 1389 C C . SER A 1 178 ? 21.439 -20.037 -6.816 1.00 90.38 178 SER A C 1
ATOM 1391 O O . SER A 1 178 ? 20.842 -21.110 -6.965 1.00 90.38 178 SER A O 1
ATOM 1393 N N . TYR A 1 179 ? 21.990 -19.360 -7.813 1.00 93.31 179 TYR A N 1
ATOM 1394 C CA . TYR A 1 179 ? 22.015 -19.800 -9.194 1.00 93.31 179 TYR A CA 1
ATOM 1395 C C . TYR A 1 179 ? 23.472 -19.848 -9.655 1.00 93.31 179 TYR A C 1
ATOM 1397 O O . TYR A 1 179 ? 24.287 -19.049 -9.186 1.00 93.31 179 TYR A O 1
ATOM 1405 N N . PRO A 1 180 ? 23.834 -20.779 -10.548 1.00 94.19 180 PRO A N 1
ATOM 1406 C CA . PRO A 1 180 ? 25.073 -20.650 -11.296 1.00 94.19 180 PRO A CA 1
ATOM 1407 C C . PRO A 1 180 ? 24.983 -19.450 -12.248 1.00 94.19 180 PRO A C 1
ATOM 1409 O O . PRO A 1 180 ? 23.885 -19.012 -12.598 1.00 94.19 180 PRO A O 1
ATOM 1412 N N . ASP A 1 181 ? 26.136 -18.968 -12.709 1.00 93.62 181 ASP A N 1
ATOM 1413 C CA . ASP A 1 181 ? 26.197 -17.972 -13.780 1.00 93.62 181 ASP A CA 1
ATOM 1414 C C . ASP A 1 181 ? 25.430 -18.455 -15.018 1.00 93.62 181 ASP A C 1
ATOM 1416 O O . ASP A 1 181 ? 25.457 -19.640 -15.371 1.00 93.62 181 ASP A O 1
ATOM 1420 N N . LEU A 1 182 ? 24.770 -17.523 -15.701 1.00 92.88 182 LEU A N 1
ATOM 1421 C CA . LEU A 1 182 ? 24.124 -17.787 -16.977 1.00 92.88 182 LEU A CA 1
ATOM 1422 C C . LEU A 1 182 ? 25.191 -17.807 -18.077 1.00 92.88 182 LEU A C 1
ATOM 1424 O O . LEU A 1 182 ? 25.970 -16.865 -18.226 1.00 92.88 182 LEU A O 1
ATOM 1428 N N . GLU A 1 183 ? 25.227 -18.893 -18.845 1.00 90.75 183 GLU A N 1
ATOM 1429 C CA . GLU A 1 183 ? 26.169 -19.062 -19.953 1.00 90.75 183 GLU A CA 1
ATOM 1430 C C . GLU A 1 183 ? 25.560 -18.502 -21.246 1.00 90.75 183 GLU A C 1
ATOM 1432 O O . GLU A 1 183 ? 24.579 -19.039 -21.761 1.00 90.75 183 GLU A O 1
ATOM 1437 N N . LEU A 1 184 ? 26.138 -17.420 -21.770 1.00 86.94 184 LEU A N 1
ATOM 1438 C CA . LEU A 1 184 ? 25.723 -16.749 -23.003 1.00 86.94 184 LEU A CA 1
ATOM 1439 C C . LEU A 1 184 ? 26.849 -16.854 -24.038 1.00 86.94 184 LEU A C 1
ATOM 1441 O O . LEU A 1 184 ? 27.694 -15.970 -24.172 1.00 86.94 184 LEU A O 1
ATOM 1445 N N . GLY A 1 185 ? 26.891 -17.976 -24.759 1.00 84.38 185 GLY A N 1
ATOM 1446 C CA . GLY A 1 185 ? 28.025 -18.293 -25.630 1.00 84.38 185 GLY A CA 1
ATOM 1447 C C . GLY A 1 185 ? 29.293 -18.539 -24.807 1.00 84.38 185 GLY A C 1
ATOM 1448 O O . GLY A 1 185 ? 29.299 -19.426 -23.957 1.00 84.38 185 GLY A O 1
ATOM 1449 N N . ASP A 1 186 ? 30.347 -17.755 -25.050 1.00 84.75 186 ASP A N 1
ATOM 1450 C CA . ASP A 1 186 ? 31.611 -17.830 -24.298 1.00 84.75 186 ASP A CA 1
ATOM 1451 C C . ASP A 1 186 ? 31.616 -16.950 -23.028 1.00 84.75 186 ASP A C 1
ATOM 1453 O O . ASP A 1 186 ? 32.571 -16.990 -22.247 1.00 84.75 186 ASP A O 1
ATOM 1457 N N . GLU A 1 187 ? 30.569 -16.148 -22.804 1.00 89.19 187 GLU A N 1
ATOM 1458 C CA . GLU A 1 187 ? 30.451 -15.278 -21.633 1.00 89.19 187 GLU A CA 1
ATOM 1459 C C . GLU A 1 187 ? 29.678 -15.952 -20.493 1.00 89.19 187 GLU A C 1
ATOM 1461 O O . GLU A 1 187 ? 28.670 -16.630 -20.700 1.00 89.19 187 GLU A O 1
ATOM 1466 N N . LYS A 1 188 ? 30.144 -15.725 -19.259 1.00 90.69 188 LYS A N 1
ATOM 1467 C CA . LYS A 1 188 ? 29.434 -16.084 -18.028 1.00 90.69 188 LYS A CA 1
ATOM 1468 C C . LYS A 1 188 ? 28.987 -14.812 -17.343 1.00 90.69 188 LYS A C 1
ATOM 1470 O O . LYS A 1 188 ? 29.826 -13.998 -16.956 1.00 90.69 188 LYS A O 1
ATOM 1475 N N . VAL A 1 189 ? 27.679 -14.645 -17.213 1.00 89.69 189 VAL A N 1
ATOM 1476 C CA . VAL A 1 189 ? 27.099 -13.478 -16.553 1.00 89.69 189 VAL A CA 1
ATOM 1477 C C . VAL A 1 189 ? 26.501 -13.893 -15.211 1.00 89.69 189 VAL A C 1
ATOM 1479 O O . VAL A 1 189 ? 25.796 -14.905 -15.154 1.00 89.69 189 VAL A O 1
ATOM 1482 N N . PRO A 1 190 ? 26.758 -13.135 -14.127 1.00 88.31 190 PRO A N 1
ATOM 1483 C CA . PRO A 1 190 ? 26.123 -13.393 -12.844 1.00 88.31 190 PRO A CA 1
ATOM 1484 C C . PRO A 1 190 ? 24.602 -13.459 -12.987 1.00 88.31 190 PRO A C 1
ATOM 1486 O O . PRO A 1 190 ? 23.991 -12.648 -13.694 1.00 88.31 190 PRO A O 1
ATOM 1489 N N . PHE A 1 191 ? 23.999 -14.434 -12.314 1.00 91.69 191 PHE A N 1
ATOM 1490 C CA . PHE A 1 191 ? 22.565 -14.674 -12.359 1.00 91.69 191 PHE A CA 1
ATOM 1491 C C . PHE A 1 191 ? 22.001 -14.768 -10.946 1.00 91.69 191 PHE A C 1
ATOM 1493 O O . PHE A 1 191 ? 22.551 -15.441 -10.077 1.00 91.69 191 PHE A O 1
ATOM 1500 N N . ASP A 1 192 ? 20.873 -14.108 -10.730 1.00 90.94 192 ASP A N 1
ATOM 1501 C CA . ASP A 1 192 ? 20.088 -14.211 -9.512 1.00 90.94 192 ASP A CA 1
ATOM 1502 C C . ASP A 1 192 ? 18.597 -14.004 -9.826 1.00 90.94 192 ASP A C 1
ATOM 1504 O O . ASP A 1 192 ? 18.193 -13.841 -10.983 1.00 90.94 192 ASP A O 1
ATOM 1508 N N . PHE A 1 193 ? 17.765 -14.039 -8.785 1.00 90.12 193 PHE A N 1
ATOM 1509 C CA . PHE A 1 193 ? 16.320 -13.863 -8.920 1.00 90.12 193 PHE A CA 1
ATOM 1510 C C . PHE A 1 193 ? 15.956 -12.502 -9.544 1.00 90.12 193 PHE A C 1
ATOM 1512 O O . PHE A 1 193 ? 15.061 -12.429 -10.381 1.00 90.12 193 PHE A O 1
ATOM 1519 N N . VAL A 1 194 ? 16.656 -11.433 -9.154 1.00 88.69 194 VAL A N 1
ATOM 1520 C CA . VAL A 1 194 ? 16.366 -10.052 -9.570 1.00 88.69 194 VAL A CA 1
ATOM 1521 C C . VAL A 1 194 ? 16.838 -9.807 -11.002 1.00 88.69 194 VAL A C 1
ATOM 1523 O O . VAL A 1 194 ? 16.134 -9.183 -11.792 1.00 88.69 194 VAL A O 1
ATOM 1526 N N . ALA A 1 195 ? 18.005 -10.334 -11.367 1.00 90.31 195 ALA A N 1
ATOM 1527 C CA . ALA A 1 195 ? 18.542 -10.267 -12.715 1.00 90.31 195 ALA A CA 1
ATOM 1528 C C . ALA A 1 195 ? 17.611 -10.966 -13.716 1.00 90.31 195 ALA A C 1
ATOM 1530 O O . ALA A 1 195 ? 17.406 -10.455 -14.816 1.00 90.31 195 ALA A O 1
ATOM 1531 N N . PHE A 1 196 ? 16.993 -12.092 -13.334 1.00 93.12 196 PHE A N 1
ATOM 1532 C CA . PHE A 1 196 ? 15.961 -12.725 -14.154 1.00 93.12 196 PHE A CA 1
ATOM 1533 C C . PHE A 1 196 ? 14.783 -11.784 -14.440 1.00 93.12 196 PHE A C 1
ATOM 1535 O O . PHE A 1 196 ? 14.483 -11.551 -15.612 1.00 93.12 196 PHE A O 1
ATOM 1542 N N . GLU A 1 197 ? 14.162 -11.226 -13.396 1.00 90.25 197 GLU A N 1
ATOM 1543 C CA . GLU A 1 197 ? 12.959 -10.386 -13.520 1.00 90.25 197 GLU A CA 1
ATOM 1544 C C . GLU A 1 197 ? 13.206 -9.042 -14.217 1.00 90.25 197 GLU A C 1
ATOM 1546 O O . GLU A 1 197 ? 12.301 -8.516 -14.857 1.00 90.25 197 GLU A O 1
ATOM 1551 N N . ASN A 1 198 ? 14.410 -8.476 -14.094 1.00 87.44 198 ASN A N 1
ATOM 1552 C CA . ASN A 1 198 ? 14.701 -7.139 -14.619 1.00 87.44 198 ASN A CA 1
ATOM 1553 C C . ASN A 1 198 ? 15.421 -7.144 -15.971 1.00 87.44 198 ASN A C 1
ATOM 1555 O O . ASN A 1 198 ? 15.325 -6.162 -16.706 1.00 87.44 198 ASN A O 1
ATOM 1559 N N . SER A 1 199 ? 16.163 -8.207 -16.293 1.00 88.69 199 SER A N 1
ATOM 1560 C CA . SER A 1 199 ? 17.091 -8.194 -17.432 1.00 88.69 199 SER A CA 1
ATOM 1561 C C . SER A 1 199 ? 16.846 -9.306 -18.446 1.00 88.69 199 SER A C 1
ATOM 1563 O O . SER A 1 199 ? 17.151 -9.124 -19.625 1.00 88.69 199 SER A O 1
ATOM 1565 N N . TYR A 1 200 ? 16.325 -10.462 -18.023 1.00 93.19 200 TYR A N 1
ATOM 1566 C CA . TYR A 1 200 ? 16.308 -11.651 -18.879 1.00 93.19 200 TYR A CA 1
ATOM 1567 C C . TYR A 1 200 ? 14.912 -12.123 -19.284 1.00 93.19 200 TYR A C 1
ATOM 1569 O O . TYR A 1 200 ? 14.780 -12.707 -20.356 1.00 93.19 200 TYR A O 1
ATOM 1577 N N . ASP A 1 201 ? 13.867 -11.896 -18.491 1.00 92.62 201 ASP A N 1
ATOM 1578 C CA . ASP A 1 201 ? 12.536 -12.440 -18.788 1.00 92.62 201 ASP A CA 1
ATOM 1579 C C . ASP A 1 201 ? 11.808 -11.737 -19.956 1.00 92.62 201 ASP A C 1
ATOM 1581 O O . ASP A 1 201 ? 10.952 -12.345 -20.602 1.00 92.62 201 ASP A O 1
ATOM 1585 N N . GLY A 1 202 ? 12.192 -10.497 -20.272 1.00 91.50 202 GLY A N 1
ATOM 1586 C CA . GLY A 1 202 ? 11.636 -9.681 -21.357 1.00 91.50 202 GLY A CA 1
ATOM 1587 C C . GLY A 1 202 ? 12.577 -9.431 -22.540 1.00 91.50 202 GLY A C 1
ATOM 1588 O O . GLY A 1 202 ? 12.195 -8.734 -23.478 1.00 91.50 202 GLY A O 1
ATOM 1589 N N . THR A 1 203 ? 13.802 -9.973 -22.533 1.00 92.19 203 THR A N 1
ATOM 1590 C CA . THR A 1 203 ? 14.763 -9.737 -23.628 1.00 92.19 203 THR A CA 1
ATOM 1591 C C . THR A 1 203 ? 14.260 -10.295 -24.961 1.00 92.19 203 THR A C 1
ATOM 1593 O O . THR A 1 203 ? 13.634 -11.356 -25.012 1.00 92.19 203 THR A O 1
ATOM 1596 N N . VAL A 1 204 ? 14.562 -9.604 -26.065 1.00 93.75 204 VAL A N 1
ATOM 1597 C CA . VAL A 1 204 ? 14.197 -10.048 -27.421 1.00 93.75 204 VAL A CA 1
ATOM 1598 C C . VAL A 1 204 ? 15.001 -11.269 -27.877 1.00 93.75 204 VAL A C 1
ATOM 1600 O O . VAL A 1 204 ? 14.509 -12.042 -28.703 1.00 93.75 204 VAL A O 1
ATOM 1603 N N . ASP A 1 205 ? 16.191 -11.502 -27.307 1.00 93.56 205 ASP A N 1
ATOM 1604 C CA . ASP A 1 205 ? 16.984 -12.687 -27.636 1.00 93.56 205 ASP A CA 1
ATOM 1605 C C . ASP A 1 205 ? 16.347 -13.962 -27.067 1.00 93.56 205 ASP A C 1
ATOM 1607 O O . ASP A 1 205 ? 16.319 -14.213 -25.860 1.00 93.56 205 ASP A O 1
ATOM 1611 N N . THR A 1 206 ? 15.830 -14.794 -27.968 1.00 94.81 206 THR A N 1
ATOM 1612 C CA . THR A 1 206 ? 15.047 -15.978 -27.605 1.00 94.81 206 THR A CA 1
ATOM 1613 C C . THR A 1 206 ? 15.879 -17.051 -26.916 1.00 94.81 206 THR A C 1
ATOM 1615 O O . THR A 1 206 ? 15.361 -17.725 -26.022 1.00 94.81 206 THR A O 1
ATOM 1618 N N . ALA A 1 207 ? 17.149 -17.211 -27.297 1.00 93.56 207 ALA A N 1
ATOM 1619 C CA . ALA A 1 207 ? 18.030 -18.190 -26.669 1.00 93.56 207 ALA A CA 1
ATOM 1620 C C . ALA A 1 207 ? 18.305 -17.804 -25.210 1.00 93.56 207 ALA A C 1
ATOM 1622 O O . ALA A 1 207 ? 17.979 -18.582 -24.310 1.00 93.56 207 ALA A O 1
ATOM 1623 N N . THR A 1 208 ? 18.780 -16.575 -24.976 1.00 94.44 208 THR A N 1
ATOM 1624 C CA . THR A 1 208 ? 19.025 -16.027 -23.633 1.00 94.44 208 THR A CA 1
ATOM 1625 C C . THR A 1 208 ? 17.783 -16.122 -22.757 1.00 94.44 208 THR A C 1
ATOM 1627 O O . THR A 1 208 ? 17.838 -16.701 -21.673 1.00 94.44 208 THR A O 1
ATOM 1630 N N . ARG A 1 209 ? 16.636 -15.625 -23.238 1.00 95.25 209 ARG A N 1
ATOM 1631 C CA . ARG A 1 209 ? 15.382 -15.600 -22.470 1.00 95.25 209 ARG A CA 1
ATOM 1632 C C . ARG A 1 209 ? 14.942 -16.994 -22.021 1.00 95.25 209 ARG A C 1
ATOM 1634 O O . ARG A 1 209 ? 14.586 -17.202 -20.862 1.00 95.25 209 ARG A O 1
ATOM 1641 N N . ARG A 1 210 ? 14.978 -17.978 -22.927 1.00 95.81 210 ARG A N 1
ATOM 1642 C CA . ARG A 1 210 ? 14.554 -19.356 -22.623 1.00 95.81 210 ARG A CA 1
ATOM 1643 C C . ARG A 1 210 ? 15.550 -20.092 -21.732 1.00 95.81 210 ARG A C 1
ATOM 1645 O O . ARG A 1 210 ? 15.114 -20.846 -20.864 1.00 95.81 210 ARG A O 1
ATOM 1652 N N . MET A 1 211 ? 16.852 -19.863 -21.910 1.00 95.44 211 MET A N 1
ATOM 1653 C CA . MET A 1 211 ? 17.887 -20.406 -21.023 1.00 95.44 211 MET A CA 1
ATOM 1654 C C . MET A 1 211 ? 17.756 -19.838 -19.608 1.00 95.44 211 MET A C 1
ATOM 1656 O O . MET A 1 211 ? 17.725 -20.606 -18.648 1.00 95.44 211 MET A O 1
ATOM 1660 N N . ALA A 1 212 ? 17.579 -18.522 -19.486 1.00 95.75 212 ALA A N 1
ATOM 1661 C CA . ALA A 1 212 ? 17.343 -17.849 -18.215 1.00 95.75 212 ALA A CA 1
ATOM 1662 C C . ALA A 1 212 ? 16.080 -18.376 -17.517 1.00 95.75 212 ALA A C 1
ATOM 1664 O O . ALA A 1 212 ? 16.135 -18.736 -16.344 1.00 95.75 212 ALA A O 1
ATOM 1665 N N . PHE A 1 213 ? 14.961 -18.511 -18.240 1.00 96.81 213 PHE A N 1
ATOM 1666 C CA . PHE A 1 213 ? 13.722 -19.070 -17.690 1.00 96.81 213 PHE A CA 1
ATOM 1667 C C . PHE A 1 213 ? 13.892 -20.514 -17.199 1.00 96.81 213 PHE A C 1
ATOM 1669 O O . PHE A 1 213 ? 13.375 -20.873 -16.137 1.00 96.81 213 PHE A O 1
ATOM 1676 N N . ALA A 1 214 ? 14.598 -21.354 -17.961 1.00 96.12 214 ALA A N 1
ATOM 1677 C CA . ALA A 1 214 ? 14.852 -22.741 -17.585 1.00 96.12 214 ALA A CA 1
ATOM 1678 C C . ALA A 1 214 ? 15.725 -22.823 -16.328 1.00 96.12 214 ALA A C 1
ATOM 1680 O O . ALA A 1 214 ? 15.357 -23.517 -15.378 1.00 96.12 214 ALA A O 1
ATOM 1681 N N . LEU A 1 215 ? 16.825 -22.062 -16.295 1.00 95.81 215 LEU A N 1
ATOM 1682 C CA . LEU A 1 215 ? 17.727 -21.995 -15.151 1.00 95.81 215 LEU A CA 1
ATOM 1683 C C . LEU A 1 215 ? 16.998 -21.509 -13.894 1.00 95.81 215 LEU A C 1
ATOM 1685 O O . LEU A 1 215 ? 17.103 -22.140 -12.837 1.00 95.81 215 LEU A O 1
ATOM 1689 N N . PHE A 1 216 ? 16.218 -20.434 -14.040 1.00 95.69 216 PHE A N 1
ATOM 1690 C CA . PHE A 1 216 ? 15.385 -19.863 -12.990 1.00 95.69 216 PHE A CA 1
ATOM 1691 C C . PHE A 1 216 ? 14.410 -20.904 -12.426 1.00 95.69 216 PHE A C 1
ATOM 1693 O O . PHE A 1 216 ? 14.400 -21.182 -11.226 1.00 95.69 216 PHE A O 1
ATOM 1700 N N . SER A 1 217 ? 13.634 -21.539 -13.307 1.00 96.06 217 SER A N 1
ATOM 1701 C CA . SER A 1 217 ? 12.601 -22.505 -12.926 1.00 96.06 217 SER A CA 1
ATOM 1702 C C . SER A 1 217 ? 13.184 -23.757 -12.268 1.00 96.06 217 SER A C 1
ATOM 1704 O O . SER A 1 217 ? 12.633 -24.244 -11.281 1.00 96.06 217 SER A O 1
ATOM 1706 N N . GLU A 1 218 ? 14.303 -24.277 -12.782 1.00 96.25 218 GLU A N 1
ATOM 1707 C CA . GLU A 1 218 ? 14.968 -25.460 -12.227 1.00 96.25 218 GLU A CA 1
ATOM 1708 C C . GLU A 1 218 ? 15.451 -25.213 -10.793 1.00 96.25 218 GLU A C 1
ATOM 1710 O O . GLU A 1 218 ? 15.254 -26.051 -9.912 1.00 96.25 218 GLU A O 1
ATOM 1715 N N . HIS A 1 219 ? 16.069 -24.059 -10.539 1.00 95.25 219 HIS A N 1
ATOM 1716 C CA . HIS A 1 219 ? 16.611 -23.740 -9.220 1.00 95.25 219 HIS A CA 1
ATOM 1717 C C . HIS A 1 219 ? 15.506 -23.387 -8.228 1.00 95.25 219 HIS A C 1
ATOM 1719 O O . HIS A 1 219 ? 15.540 -23.862 -7.092 1.00 95.25 219 HIS A O 1
ATOM 1725 N N . LEU A 1 220 ? 14.466 -22.675 -8.669 1.00 94.56 220 LEU A N 1
ATOM 1726 C CA . LEU A 1 220 ? 13.288 -22.424 -7.844 1.00 94.56 220 LEU A CA 1
ATOM 1727 C C . LEU A 1 220 ? 12.602 -23.739 -7.426 1.00 94.56 220 LEU A C 1
ATOM 1729 O O . LEU A 1 220 ? 12.211 -23.900 -6.267 1.00 94.56 220 LEU A O 1
ATOM 1733 N N . ALA A 1 221 ? 12.524 -24.722 -8.330 1.00 96.19 221 ALA A N 1
ATOM 1734 C CA . ALA A 1 221 ? 11.934 -26.031 -8.047 1.00 96.19 221 ALA A CA 1
ATOM 1735 C C . ALA A 1 221 ? 12.682 -26.822 -6.956 1.00 96.19 221 ALA A C 1
ATOM 1737 O O . ALA A 1 221 ? 12.064 -27.632 -6.259 1.00 96.19 221 ALA A O 1
ATOM 1738 N N . LYS A 1 222 ? 13.980 -26.567 -6.732 1.00 96.12 222 LYS A N 1
ATOM 1739 C CA . LYS A 1 222 ? 14.758 -27.196 -5.642 1.00 96.12 222 LYS A CA 1
ATOM 1740 C C . LYS A 1 222 ? 14.225 -26.803 -4.256 1.00 96.12 222 LYS A C 1
ATOM 1742 O O . LYS A 1 222 ? 14.344 -27.583 -3.315 1.00 96.12 222 LYS A O 1
ATOM 1747 N N . TYR A 1 223 ? 13.562 -25.649 -4.148 1.00 95.62 223 TYR A N 1
ATOM 1748 C CA . TYR A 1 223 ? 12.983 -25.118 -2.908 1.00 95.62 223 TYR A CA 1
ATOM 1749 C C . TYR A 1 223 ? 11.461 -25.302 -2.818 1.00 95.62 223 TYR A C 1
ATOM 1751 O O . TYR A 1 223 ? 10.845 -24.855 -1.848 1.00 95.62 223 TYR A O 1
ATOM 1759 N N . GLN A 1 224 ? 10.834 -26.000 -3.776 1.00 96.62 224 GLN A N 1
ATOM 1760 C CA . GLN A 1 224 ? 9.373 -26.137 -3.851 1.00 96.62 224 GLN A CA 1
ATOM 1761 C C . GLN A 1 224 ? 8.736 -26.655 -2.550 1.00 96.62 224 GLN A C 1
ATOM 1763 O O . GLN A 1 224 ? 7.677 -26.178 -2.158 1.00 96.62 224 GLN A O 1
ATOM 1768 N N . ASN A 1 225 ? 9.398 -27.571 -1.832 1.00 97.75 225 ASN A N 1
ATOM 1769 C CA . ASN A 1 225 ? 8.893 -28.119 -0.567 1.00 97.75 225 ASN A CA 1
ATOM 1770 C C . ASN A 1 225 ? 8.911 -27.080 0.565 1.00 97.75 225 ASN A C 1
ATOM 1772 O O . ASN A 1 225 ? 7.967 -27.004 1.354 1.00 97.75 225 ASN A O 1
ATOM 1776 N N . THR A 1 226 ? 9.963 -26.260 0.632 1.00 97.12 226 THR A N 1
ATOM 1777 C CA . THR A 1 226 ? 10.083 -25.161 1.600 1.00 97.12 226 THR A CA 1
ATOM 1778 C C . THR A 1 226 ? 9.005 -24.115 1.344 1.00 97.12 226 THR A C 1
ATOM 1780 O O . THR A 1 226 ? 8.279 -23.739 2.265 1.00 97.12 226 THR A O 1
ATOM 1783 N N . PHE A 1 227 ? 8.835 -23.706 0.084 1.00 96.94 227 PHE A N 1
ATOM 1784 C CA . PHE A 1 227 ? 7.800 -22.747 -0.299 1.00 96.94 227 PHE A CA 1
ATOM 1785 C C . PHE A 1 227 ? 6.390 -23.294 -0.067 1.00 96.94 227 PHE A C 1
ATOM 1787 O O . PHE A 1 227 ? 5.558 -22.593 0.502 1.00 96.94 227 PHE A O 1
ATOM 1794 N N . ALA A 1 228 ? 6.127 -24.556 -0.419 1.00 98.19 228 ALA A N 1
ATOM 1795 C CA . ALA A 1 228 ? 4.842 -25.202 -0.160 1.00 98.19 228 ALA A CA 1
ATOM 1796 C C . ALA A 1 228 ? 4.534 -25.280 1.343 1.00 98.19 228 ALA A C 1
ATOM 1798 O O . ALA A 1 228 ? 3.402 -25.032 1.753 1.00 98.19 228 ALA A O 1
ATOM 1799 N N . THR A 1 229 ? 5.538 -25.571 2.176 1.00 98.44 229 THR A N 1
ATOM 1800 C CA . THR A 1 229 ? 5.381 -25.610 3.638 1.00 98.44 229 THR A CA 1
ATOM 1801 C C . THR A 1 229 ? 5.062 -24.228 4.202 1.00 98.44 229 THR A C 1
ATOM 1803 O O . THR A 1 229 ? 4.133 -24.100 5.001 1.00 98.44 229 THR A O 1
ATOM 1806 N N . ALA A 1 230 ? 5.778 -23.189 3.760 1.00 97.94 230 ALA A N 1
ATOM 1807 C CA . ALA A 1 230 ? 5.513 -21.809 4.160 1.00 97.94 230 ALA A CA 1
ATOM 1808 C C . ALA A 1 230 ? 4.106 -21.358 3.730 1.00 97.94 230 ALA A C 1
ATOM 1810 O O . ALA A 1 230 ? 3.336 -20.865 4.552 1.00 97.94 230 ALA A O 1
ATOM 1811 N N . LEU A 1 231 ? 3.724 -21.603 2.473 1.00 97.94 231 LEU A N 1
ATOM 1812 C CA . LEU A 1 231 ? 2.390 -21.277 1.969 1.00 97.94 231 LEU A CA 1
ATOM 1813 C C . LEU A 1 231 ? 1.294 -22.017 2.747 1.00 97.94 231 LEU A C 1
ATOM 1815 O O . LEU A 1 231 ? 0.300 -21.413 3.141 1.00 97.94 231 LEU A O 1
ATOM 1819 N N . ASN A 1 232 ? 1.477 -23.311 3.024 1.00 98.19 232 ASN A N 1
ATOM 1820 C CA . ASN A 1 232 ? 0.518 -24.071 3.819 1.00 98.19 232 ASN A CA 1
ATOM 1821 C C . ASN A 1 232 ? 0.394 -23.518 5.245 1.00 98.19 232 ASN A C 1
ATOM 1823 O O . ASN A 1 232 ? -0.721 -23.383 5.737 1.00 98.19 232 ASN A O 1
ATOM 1827 N N . ALA A 1 233 ? 1.499 -23.143 5.896 1.00 97.94 233 ALA A N 1
ATOM 1828 C CA . ALA A 1 233 ? 1.452 -22.520 7.218 1.00 97.94 233 ALA A CA 1
ATOM 1829 C C . ALA A 1 233 ? 0.651 -21.204 7.209 1.00 97.94 233 ALA A C 1
ATOM 1831 O O . ALA A 1 233 ? -0.198 -21.013 8.079 1.00 97.94 233 ALA A O 1
ATOM 1832 N N . GLN A 1 234 ? 0.854 -20.351 6.195 1.00 97.19 234 GLN A N 1
ATOM 1833 C CA . GLN A 1 234 ? 0.072 -19.124 6.003 1.00 97.19 234 GLN A CA 1
ATOM 1834 C C . GLN A 1 234 ? -1.427 -19.431 5.855 1.00 97.19 234 GLN A C 1
ATOM 1836 O O . GLN A 1 234 ? -2.246 -18.886 6.593 1.00 97.19 234 GLN A O 1
ATOM 1841 N N . MET A 1 235 ? -1.790 -20.358 4.961 1.00 97.12 235 MET A N 1
ATOM 1842 C CA . MET A 1 235 ? -3.193 -20.716 4.717 1.00 97.12 235 MET A CA 1
ATOM 1843 C C . MET A 1 235 ? -3.871 -21.325 5.954 1.00 97.12 235 MET A C 1
ATOM 1845 O O . MET A 1 235 ? -5.025 -21.016 6.245 1.00 97.12 235 MET A O 1
ATOM 1849 N N . GLN A 1 236 ? -3.178 -22.193 6.702 1.00 97.44 236 GLN A N 1
ATOM 1850 C CA . GLN A 1 236 ? -3.725 -22.784 7.930 1.00 97.44 236 GLN A CA 1
ATOM 1851 C C . GLN A 1 236 ? -3.933 -21.730 9.019 1.00 97.44 236 GLN A C 1
ATOM 1853 O O . GLN A 1 236 ? -4.944 -21.768 9.725 1.00 97.44 236 GLN A O 1
ATOM 1858 N N . GLN A 1 237 ? -3.009 -20.775 9.142 1.00 96.75 237 GLN A N 1
ATOM 1859 C CA . GLN A 1 237 ? -3.145 -19.649 10.058 1.00 96.75 237 GLN A CA 1
ATOM 1860 C C . GLN A 1 237 ? -4.366 -18.795 9.699 1.00 96.75 237 GLN A C 1
ATOM 1862 O O . GLN A 1 237 ? -5.228 -18.591 10.551 1.00 96.75 237 GLN A O 1
ATOM 1867 N N . GLU A 1 238 ? -4.488 -18.352 8.445 1.00 96.62 238 GLU A N 1
ATOM 1868 C CA . GLU A 1 238 ? -5.632 -17.556 7.977 1.00 96.62 238 GLU A CA 1
ATOM 1869 C C . GLU A 1 238 ? -6.958 -18.293 8.178 1.00 96.62 238 GLU A C 1
ATOM 1871 O O . GLU A 1 238 ? -7.906 -17.720 8.709 1.00 96.62 238 GLU A O 1
ATOM 1876 N N . LYS A 1 239 ? -7.011 -19.592 7.855 1.00 97.62 239 LYS A N 1
ATOM 1877 C CA . LYS A 1 239 ? -8.184 -20.442 8.104 1.00 97.62 239 LYS A CA 1
ATOM 1878 C C . LYS A 1 239 ? -8.552 -20.531 9.576 1.00 97.62 239 LYS A C 1
ATOM 1880 O O . LYS A 1 239 ? -9.734 -20.451 9.917 1.00 97.62 239 LYS A O 1
ATOM 1885 N N . THR A 1 240 ? -7.559 -20.696 10.442 1.00 96.88 240 THR A N 1
ATOM 1886 C CA . THR A 1 240 ? -7.777 -20.772 11.888 1.00 96.88 240 THR A CA 1
ATOM 1887 C C . THR A 1 240 ? -8.348 -19.457 12.408 1.00 96.88 240 THR A C 1
ATOM 1889 O O . THR A 1 240 ? -9.370 -19.472 13.088 1.00 96.88 240 THR A O 1
ATOM 1892 N N . ILE A 1 241 ? -7.754 -18.317 12.040 1.00 96.44 241 ILE A N 1
ATOM 1893 C CA . ILE A 1 241 ? -8.229 -16.998 12.482 1.00 96.44 241 ILE A CA 1
ATOM 1894 C C . ILE A 1 241 ? -9.618 -16.680 11.921 1.00 96.44 241 ILE A C 1
ATOM 1896 O O . ILE A 1 241 ? -10.477 -16.245 12.684 1.00 96.44 241 ILE A O 1
ATOM 1900 N N . ALA A 1 242 ? -9.868 -16.952 10.637 1.00 97.62 242 ALA A N 1
ATOM 1901 C CA . ALA A 1 242 ? -11.183 -16.780 10.020 1.00 97.62 242 ALA A CA 1
ATOM 1902 C C . ALA A 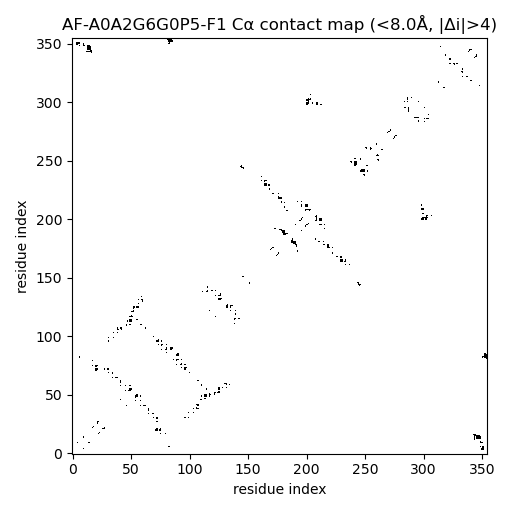1 242 ? -12.265 -17.556 10.790 1.00 97.62 242 ALA A C 1
ATOM 1904 O O . ALA A 1 242 ? -13.291 -16.992 11.163 1.00 97.62 242 ALA A O 1
ATOM 1905 N N . THR A 1 243 ? -11.986 -18.825 11.108 1.00 97.69 243 THR A N 1
ATOM 1906 C CA . THR A 1 243 ? -12.905 -19.685 11.869 1.00 97.69 243 THR A CA 1
ATOM 1907 C C . THR A 1 243 ? -13.131 -19.151 13.284 1.00 97.69 243 THR A C 1
ATOM 1909 O O . THR A 1 243 ? -14.272 -19.063 13.730 1.00 97.69 243 THR A O 1
ATOM 1912 N N . LEU A 1 244 ? -12.062 -18.768 13.996 1.00 97.00 244 LEU A N 1
ATOM 1913 C CA . LEU A 1 244 ? -12.170 -18.223 15.354 1.00 97.00 244 LEU A CA 1
ATOM 1914 C C . LEU A 1 244 ? -13.019 -16.948 15.379 1.00 97.00 244 LEU A C 1
ATOM 1916 O O . LEU A 1 244 ? -13.838 -16.783 16.277 1.00 97.00 244 LEU A O 1
ATOM 1920 N N . ARG A 1 245 ? -12.857 -16.078 14.377 1.00 96.38 245 ARG A N 1
ATOM 1921 C CA . ARG A 1 245 ? -13.613 -14.826 14.220 1.00 96.38 245 ARG A CA 1
ATOM 1922 C C . ARG A 1 245 ? -15.016 -15.012 13.621 1.00 96.38 245 ARG A C 1
ATOM 1924 O O . ARG A 1 245 ? -15.683 -14.023 13.321 1.00 96.38 245 ARG A O 1
ATOM 1931 N N . GLY A 1 246 ? -15.468 -16.254 13.445 1.00 96.69 246 GLY A N 1
ATOM 1932 C CA . GLY A 1 246 ? -16.830 -16.570 13.016 1.00 96.69 246 GLY A CA 1
ATOM 1933 C C . GLY A 1 246 ? -17.131 -16.265 11.548 1.00 96.69 246 GLY A C 1
ATOM 1934 O O . GLY A 1 246 ? -18.287 -16.022 11.219 1.00 96.69 246 GLY A O 1
ATOM 1935 N N . TYR A 1 247 ? -16.121 -16.245 10.674 1.00 97.56 247 TYR A N 1
ATOM 1936 C CA . TYR A 1 247 ? -16.340 -16.144 9.229 1.00 97.56 247 TYR A CA 1
ATOM 1937 C C . TYR A 1 247 ? -16.693 -17.507 8.628 1.00 97.56 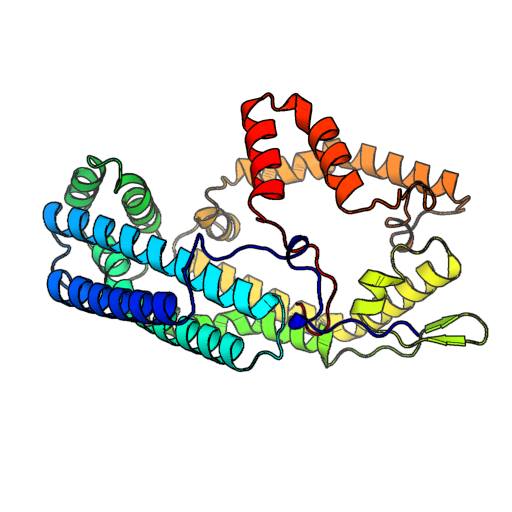247 TYR A C 1
ATOM 1939 O O . TYR A 1 247 ? -16.113 -18.528 9.004 1.00 97.56 247 TYR A O 1
ATOM 1947 N N . ASP A 1 248 ? -17.582 -17.505 7.634 1.00 95.31 248 ASP A N 1
ATOM 1948 C CA . ASP A 1 248 ? -17.993 -18.717 6.914 1.00 95.31 248 ASP A CA 1
ATOM 1949 C C . ASP A 1 248 ? -16.847 -19.314 6.080 1.00 95.31 248 ASP A C 1
ATOM 1951 O O . ASP A 1 248 ? -16.749 -20.533 5.905 1.00 95.31 248 ASP A O 1
ATOM 1955 N N . SER A 1 249 ? -15.943 -18.467 5.576 1.00 96.12 249 SER A N 1
ATOM 1956 C CA . SER A 1 249 ? -14.765 -18.893 4.825 1.00 96.12 249 SER A CA 1
ATOM 1957 C C . SER A 1 249 ? -13.563 -17.958 4.999 1.00 96.12 249 SER A C 1
ATOM 1959 O O . SER A 1 249 ? -13.680 -16.810 5.428 1.00 96.12 249 SER A O 1
ATOM 1961 N N . VAL A 1 250 ? -12.379 -18.442 4.601 1.00 96.56 250 VAL A N 1
ATOM 1962 C CA . VAL A 1 250 ? -11.160 -17.613 4.507 1.00 96.56 250 VAL A CA 1
ATOM 1963 C C . VAL A 1 250 ? -11.342 -16.454 3.531 1.00 96.56 250 VAL A C 1
ATOM 1965 O O . VAL A 1 250 ? -10.797 -15.381 3.763 1.00 96.56 250 VAL A O 1
ATOM 1968 N N . PHE A 1 251 ? -12.122 -16.642 2.464 1.00 96.31 251 PHE A N 1
ATOM 1969 C CA . PHE A 1 251 ? -12.396 -15.567 1.515 1.00 96.31 251 PHE A CA 1
ATOM 1970 C C . PHE A 1 251 ? -13.181 -14.444 2.184 1.00 96.31 251 PHE A C 1
ATOM 1972 O O . PHE A 1 251 ? -12.786 -13.293 2.058 1.00 96.31 251 PHE A O 1
ATOM 1979 N N . ASP A 1 252 ? -14.227 -14.768 2.947 1.00 96.00 252 ASP A N 1
ATOM 1980 C CA . ASP A 1 252 ? -15.018 -13.749 3.647 1.00 96.00 252 ASP A CA 1
ATOM 1981 C C . ASP A 1 252 ? -14.147 -12.976 4.640 1.00 96.00 252 ASP A C 1
ATOM 1983 O O . ASP A 1 252 ? -14.209 -11.753 4.674 1.00 96.00 252 ASP A O 1
ATOM 1987 N N . TYR A 1 253 ? -13.256 -13.667 5.357 1.00 96.56 253 TYR A N 1
ATOM 1988 C CA . TYR A 1 253 ? -12.280 -13.038 6.249 1.00 96.56 253 TYR A CA 1
ATOM 1989 C C . TYR A 1 253 ? -11.302 -12.099 5.519 1.00 96.56 253 TYR A C 1
ATOM 1991 O O . TYR A 1 253 ? -11.136 -10.949 5.920 1.00 96.56 253 TYR A O 1
ATOM 1999 N N . LEU A 1 254 ? -10.655 -12.559 4.443 1.00 96.06 254 LEU A N 1
ATOM 2000 C CA . LEU A 1 254 ? -9.638 -11.774 3.727 1.00 96.06 254 LEU A CA 1
ATOM 2001 C C . LEU A 1 254 ? -10.235 -10.625 2.897 1.00 96.06 254 LEU A C 1
ATOM 2003 O O . LEU A 1 254 ? -9.571 -9.609 2.677 1.00 96.06 254 LEU A O 1
ATOM 2007 N N . LEU A 1 255 ? -11.474 -10.772 2.422 1.00 96.94 255 LEU A N 1
ATOM 2008 C CA . LEU A 1 255 ? -12.185 -9.743 1.659 1.00 96.94 255 LEU A CA 1
ATOM 2009 C C . LEU A 1 255 ? -12.876 -8.713 2.560 1.00 96.94 255 LEU A C 1
ATOM 2011 O O . LEU A 1 255 ? -13.133 -7.592 2.110 1.00 96.94 255 LEU A O 1
ATOM 2015 N N . PHE A 1 256 ? -13.145 -9.063 3.823 1.00 96.00 256 PHE A N 1
ATOM 2016 C CA . PHE A 1 256 ? -13.829 -8.197 4.775 1.00 96.00 256 PHE A CA 1
ATOM 2017 C C . PHE A 1 256 ? -13.127 -6.845 4.916 1.00 96.00 256 PHE A C 1
ATOM 2019 O O . PHE A 1 256 ? -13.739 -5.816 4.637 1.00 96.00 256 PHE A O 1
ATOM 2026 N N . GLU A 1 257 ? -11.836 -6.810 5.246 1.00 92.31 257 GLU A N 1
ATOM 2027 C CA . GLU A 1 257 ? -11.096 -5.545 5.401 1.00 92.31 257 GLU A CA 1
ATOM 2028 C C . GLU A 1 257 ? -11.082 -4.710 4.110 1.00 92.31 257 GLU A C 1
ATOM 2030 O O . GLU A 1 257 ? -11.198 -3.486 4.150 1.00 92.31 257 GLU A O 1
ATOM 2035 N N . GLN A 1 258 ? -11.066 -5.372 2.950 1.00 94.50 258 GLN A N 1
ATOM 2036 C CA . GLN A 1 258 ? -11.077 -4.732 1.630 1.00 94.50 258 GLN A CA 1
ATOM 2037 C C . GLN A 1 258 ? -12.453 -4.177 1.228 1.00 94.50 258 GLN A C 1
ATOM 2039 O O . GLN A 1 258 ? -12.557 -3.498 0.207 1.00 94.50 258 GLN A O 1
ATOM 2044 N N . LYS A 1 259 ? -13.515 -4.458 2.001 1.00 94.75 259 LYS A N 1
ATOM 2045 C CA . LYS A 1 259 ? -14.915 -4.115 1.674 1.00 94.75 259 LYS A CA 1
ATOM 2046 C C . LYS A 1 259 ? -15.363 -4.700 0.330 1.00 94.75 259 LYS A C 1
ATOM 2048 O O . LYS A 1 259 ? -16.171 -4.103 -0.380 1.00 94.75 259 LYS A O 1
ATOM 2053 N N . VAL A 1 260 ? -14.838 -5.875 -0.013 1.00 95.62 260 VAL A N 1
ATOM 2054 C CA . VAL A 1 260 ? -15.154 -6.589 -1.253 1.00 95.62 260 VAL A CA 1
ATOM 2055 C C . VAL A 1 260 ? -16.122 -7.723 -0.938 1.00 95.62 260 VAL A C 1
ATOM 2057 O O . VAL A 1 260 ? -15.918 -8.481 0.005 1.00 95.62 260 VAL A O 1
ATOM 2060 N N . THR A 1 261 ? -17.194 -7.851 -1.721 1.00 95.00 261 THR A N 1
ATOM 2061 C CA . THR A 1 261 ? -18.099 -8.999 -1.588 1.00 95.00 261 THR A CA 1
ATOM 2062 C C . THR A 1 261 ? -17.528 -10.215 -2.305 1.00 95.00 261 THR A C 1
ATOM 2064 O O . THR A 1 261 ? -16.792 -10.091 -3.289 1.00 95.00 261 THR A O 1
ATOM 2067 N N . ARG A 1 262 ? -17.931 -11.410 -1.866 1.00 95.25 262 ARG A N 1
ATOM 2068 C CA . ARG A 1 262 ? -17.560 -12.653 -2.544 1.00 95.25 262 ARG A CA 1
ATOM 2069 C C . ARG A 1 262 ? -17.958 -12.654 -4.024 1.00 95.25 262 ARG A C 1
ATOM 2071 O O . ARG A 1 262 ? -17.157 -13.024 -4.871 1.00 95.25 262 ARG A O 1
ATOM 2078 N N . GLU A 1 263 ? -19.146 -12.139 -4.335 1.00 96.81 263 GLU A N 1
ATOM 2079 C CA . GLU A 1 263 ? -19.636 -11.990 -5.709 1.00 96.81 263 GLU A CA 1
ATOM 2080 C C . GLU A 1 263 ? -18.713 -11.113 -6.570 1.00 96.81 263 GLU A C 1
ATOM 2082 O O . GLU A 1 263 ? -18.416 -11.460 -7.711 1.00 96.81 263 GLU A O 1
ATOM 2087 N N . MET A 1 264 ? -18.227 -9.982 -6.042 1.00 96.38 264 MET A N 1
ATOM 2088 C CA . MET A 1 264 ? -17.298 -9.114 -6.776 1.00 96.38 264 MET A CA 1
ATOM 2089 C C . MET A 1 264 ? -15.966 -9.813 -7.057 1.00 96.38 264 MET A C 1
ATOM 2091 O O . MET A 1 264 ? -15.425 -9.654 -8.152 1.00 96.38 264 MET A O 1
ATOM 2095 N N . TYR A 1 265 ? -15.459 -10.571 -6.081 1.00 96.06 265 TYR A N 1
ATOM 2096 C CA . TYR A 1 265 ? -14.228 -11.347 -6.206 1.00 96.06 265 TYR A CA 1
ATOM 2097 C C . TYR A 1 265 ? -14.362 -12.453 -7.262 1.00 96.06 265 TYR A C 1
ATOM 2099 O O . TYR A 1 265 ? -13.576 -12.488 -8.210 1.00 96.06 265 TYR A O 1
ATOM 2107 N N . ASP A 1 266 ? -15.394 -13.294 -7.150 1.00 96.19 266 ASP A N 1
ATOM 2108 C CA . ASP A 1 266 ? -15.636 -14.405 -8.078 1.00 96.19 266 ASP A CA 1
ATOM 2109 C C . ASP A 1 266 ? -15.879 -13.884 -9.502 1.00 96.19 266 ASP A C 1
ATOM 2111 O O . ASP A 1 266 ? -15.238 -14.340 -10.447 1.00 96.19 266 ASP A O 1
ATOM 2115 N N . ARG A 1 267 ? -16.685 -12.821 -9.655 1.00 97.00 267 ARG A N 1
ATOM 2116 C CA . ARG A 1 267 ? -16.911 -12.174 -10.955 1.00 97.00 267 ARG A CA 1
ATOM 2117 C C . ARG A 1 267 ? -15.603 -11.745 -11.612 1.00 97.00 267 ARG A C 1
ATOM 2119 O O . ARG A 1 267 ? -15.474 -11.868 -12.826 1.00 97.00 267 ARG A O 1
ATOM 2126 N N . GLN A 1 268 ? -14.646 -11.197 -10.862 1.00 96.81 268 GLN A N 1
ATOM 2127 C CA . GLN A 1 268 ? -13.375 -10.769 -11.448 1.00 96.81 268 GLN A CA 1
ATOM 2128 C C . GLN A 1 268 ? -12.574 -11.964 -11.982 1.00 96.81 268 GLN A C 1
ATOM 2130 O O . GLN A 1 268 ? -11.993 -11.862 -13.063 1.00 96.81 268 GLN A O 1
ATOM 2135 N N . ILE A 1 269 ? -12.576 -13.095 -11.269 1.00 96.62 269 ILE A N 1
ATOM 2136 C CA . ILE A 1 269 ? -11.938 -14.340 -11.720 1.00 96.62 269 ILE A CA 1
ATOM 2137 C C . ILE A 1 269 ? -12.619 -14.849 -12.989 1.00 96.62 269 ILE A C 1
ATOM 2139 O O . ILE A 1 269 ? -11.935 -15.078 -13.988 1.00 96.62 269 ILE A O 1
ATOM 2143 N N . ASP A 1 270 ? -13.948 -14.948 -12.981 1.00 97.19 270 ASP A N 1
ATOM 2144 C CA . ASP A 1 270 ? -14.724 -15.437 -14.122 1.00 97.19 270 ASP A CA 1
ATOM 2145 C C . ASP A 1 270 ? -14.457 -14.584 -15.366 1.00 97.19 270 ASP A C 1
ATOM 2147 O O . ASP A 1 270 ? -14.106 -15.105 -16.421 1.00 97.19 270 ASP A O 1
ATOM 2151 N N . ARG A 1 271 ? -14.490 -13.250 -15.239 1.00 97.38 271 ARG A N 1
ATOM 2152 C CA . ARG A 1 271 ? -14.214 -12.335 -16.361 1.00 97.38 271 ARG A CA 1
ATOM 2153 C C . ARG A 1 271 ? -12.784 -12.452 -16.886 1.00 97.38 271 ARG A C 1
ATOM 2155 O O . ARG A 1 271 ? -12.569 -12.371 -18.095 1.00 97.38 271 ARG A O 1
ATOM 2162 N N . ILE A 1 272 ? -11.798 -12.671 -16.015 1.00 97.44 272 ILE A N 1
ATOM 2163 C CA . ILE A 1 272 ? -10.411 -12.901 -16.445 1.00 97.44 272 ILE A CA 1
ATOM 2164 C C . ILE A 1 272 ? -10.295 -14.224 -17.223 1.00 97.44 272 ILE A C 1
ATOM 2166 O O . ILE A 1 272 ? -9.640 -14.278 -18.267 1.00 97.44 272 ILE A O 1
ATOM 2170 N N . VAL A 1 273 ? -10.928 -15.290 -16.735 1.00 95.75 273 VAL A N 1
ATOM 2171 C CA . VAL A 1 273 ? -10.810 -16.636 -17.313 1.00 95.75 273 VAL A CA 1
ATOM 2172 C C . VAL A 1 273 ? -11.629 -16.789 -18.598 1.00 95.75 273 VAL A C 1
ATOM 2174 O O . VAL A 1 273 ? -11.153 -17.404 -19.555 1.00 95.75 273 VAL A O 1
ATOM 2177 N N . GLU A 1 274 ? -12.831 -16.223 -18.648 1.00 95.69 274 GLU A N 1
ATOM 2178 C CA . GLU A 1 274 ? -13.765 -16.379 -19.765 1.00 95.69 274 GLU A CA 1
ATOM 2179 C C . GLU A 1 274 ? -13.545 -15.326 -20.858 1.00 95.69 274 GLU A C 1
ATOM 2181 O O . GLU A 1 274 ? -13.349 -15.683 -22.024 1.00 95.69 274 GLU A O 1
ATOM 2186 N N . ASP A 1 275 ? -13.512 -14.041 -20.488 1.00 96.06 275 ASP A N 1
ATOM 2187 C CA . ASP A 1 275 ? -13.545 -12.932 -21.450 1.00 96.06 275 ASP A CA 1
ATOM 2188 C C . ASP A 1 275 ? -12.138 -12.463 -21.854 1.00 96.06 275 ASP A C 1
ATOM 2190 O O . ASP A 1 275 ? -11.869 -12.217 -23.034 1.00 96.06 275 ASP A O 1
ATOM 2194 N N . LEU A 1 276 ? -11.208 -12.358 -20.894 1.00 97.38 276 LEU A N 1
ATOM 2195 C CA . LEU A 1 276 ? -9.848 -11.867 -21.157 1.00 97.38 276 LEU A CA 1
ATOM 2196 C C . LEU A 1 276 ? -8.929 -12.956 -21.732 1.00 97.38 276 LEU A C 1
ATOM 2198 O O . LEU A 1 276 ? -8.109 -12.674 -22.611 1.00 97.38 276 LEU A O 1
ATOM 2202 N N . ALA A 1 277 ? -9.058 -14.210 -21.289 1.00 96.62 277 ALA A N 1
ATOM 2203 C CA . ALA A 1 277 ? -8.163 -15.285 -21.720 1.00 96.62 277 ALA A CA 1
ATOM 2204 C C . ALA A 1 277 ? -8.111 -15.497 -23.254 1.00 96.62 277 ALA A C 1
ATOM 2206 O O . ALA A 1 277 ? -7.012 -15.717 -23.777 1.00 96.62 277 ALA A O 1
ATOM 2207 N N . PRO A 1 278 ? -9.219 -15.414 -24.025 1.00 96.62 278 PRO A N 1
ATOM 2208 C CA . PRO A 1 278 ? -9.163 -15.433 -25.488 1.00 96.62 278 PRO A CA 1
ATOM 2209 C C . PRO A 1 278 ? -8.314 -14.301 -26.082 1.00 96.62 278 PRO A C 1
ATOM 2211 O O . PRO A 1 278 ? -7.522 -14.553 -26.995 1.00 96.62 278 PRO A O 1
ATOM 2214 N N . ALA A 1 279 ? -8.437 -13.079 -25.553 1.00 96.94 279 ALA A N 1
ATOM 2215 C CA . ALA A 1 279 ? -7.647 -11.933 -25.995 1.00 96.94 279 ALA A CA 1
ATOM 2216 C C . ALA A 1 279 ? -6.158 -12.122 -25.670 1.00 96.94 279 ALA A C 1
ATOM 2218 O O . ALA A 1 279 ? -5.316 -11.913 -26.541 1.00 96.94 279 ALA A O 1
ATOM 2219 N N . MET A 1 280 ? -5.833 -12.634 -24.479 1.00 96.44 280 MET A N 1
ATOM 2220 C CA . MET A 1 280 ? -4.452 -12.949 -24.095 1.00 96.44 280 MET A CA 1
ATOM 2221 C C . MET A 1 280 ? -3.838 -14.046 -24.970 1.00 96.44 280 MET A C 1
ATOM 2223 O O . MET A 1 280 ? -2.691 -13.930 -25.392 1.00 96.44 280 MET A O 1
ATOM 2227 N N . ARG A 1 281 ? -4.604 -15.086 -25.330 1.00 95.75 281 ARG A N 1
ATOM 2228 C CA . ARG A 1 281 ? -4.144 -16.111 -26.286 1.00 95.75 281 ARG A CA 1
ATOM 2229 C C . ARG A 1 281 ? -3.904 -15.533 -27.679 1.00 95.75 281 ARG A C 1
ATOM 2231 O O . ARG A 1 281 ? -2.962 -15.948 -28.348 1.00 95.75 281 ARG A O 1
ATOM 2238 N N . LYS A 1 282 ? -4.743 -14.595 -28.130 1.00 96.94 282 LYS A N 1
ATOM 2239 C CA . LYS A 1 282 ? -4.533 -13.882 -29.400 1.00 96.94 282 LYS A CA 1
ATOM 2240 C C . LYS A 1 282 ? -3.270 -13.021 -29.343 1.00 96.94 282 LYS A C 1
ATOM 2242 O O . LYS A 1 282 ? -2.495 -13.050 -30.290 1.00 96.94 282 LYS A O 1
ATOM 2247 N N . TYR A 1 283 ? -3.050 -12.311 -28.240 1.00 96.94 283 TYR A N 1
ATOM 2248 C CA . TYR A 1 283 ? -1.856 -11.498 -28.022 1.00 96.94 283 TYR A CA 1
ATOM 2249 C C . TYR A 1 283 ? -0.575 -12.344 -28.016 1.00 96.94 283 TYR A C 1
ATOM 2251 O O . TYR A 1 283 ? 0.364 -12.044 -28.743 1.00 96.94 283 TYR A O 1
ATOM 2259 N N . ALA A 1 284 ? -0.574 -13.473 -27.307 1.00 97.38 284 ALA A N 1
ATOM 2260 C CA . ALA A 1 284 ? 0.523 -14.435 -27.338 1.00 97.38 284 ALA A CA 1
ATOM 2261 C C . ALA A 1 284 ? 0.803 -14.967 -28.759 1.00 97.38 284 ALA A C 1
ATOM 2263 O O . ALA A 1 284 ? 1.954 -15.068 -29.162 1.00 97.38 284 ALA A O 1
ATOM 2264 N N . LYS A 1 285 ? -0.225 -15.264 -29.564 1.00 97.38 285 LYS A N 1
ATOM 2265 C CA . LYS A 1 285 ? -0.018 -15.649 -30.974 1.00 97.38 285 LYS A CA 1
ATOM 2266 C C . LYS A 1 285 ? 0.571 -14.515 -31.813 1.00 97.38 285 LYS A C 1
ATOM 2268 O O . LYS A 1 285 ? 1.443 -14.767 -32.627 1.00 97.38 285 LYS A O 1
ATOM 2273 N N . LEU A 1 286 ? 0.145 -13.276 -31.582 1.00 97.19 286 LEU A N 1
ATOM 2274 C CA . LEU A 1 286 ? 0.718 -12.121 -32.270 1.00 97.19 286 LEU A CA 1
ATOM 2275 C C . LEU A 1 286 ? 2.213 -11.971 -31.960 1.00 97.19 286 LEU A C 1
ATOM 2277 O O . LEU A 1 286 ? 3.007 -11.814 -32.878 1.00 97.19 286 LEU A O 1
ATOM 2281 N N . LEU A 1 287 ? 2.605 -12.071 -30.688 1.00 96.94 287 LEU A N 1
ATOM 2282 C CA . LEU A 1 287 ? 4.017 -12.071 -30.298 1.00 96.94 287 LEU A CA 1
ATOM 2283 C C . LEU A 1 287 ? 4.779 -13.247 -30.933 1.00 96.94 287 LEU A C 1
ATOM 2285 O O . LEU A 1 287 ? 5.904 -13.076 -31.393 1.00 96.94 287 LEU A O 1
ATOM 2289 N N . GLN A 1 288 ? 4.156 -14.428 -31.006 1.00 97.50 288 GLN A N 1
ATOM 2290 C CA . GLN A 1 288 ? 4.730 -15.589 -31.687 1.00 97.50 288 GLN A CA 1
ATOM 2291 C C . GLN A 1 288 ? 5.055 -15.272 -33.155 1.00 97.50 288 GLN A C 1
ATOM 2293 O O . GLN A 1 288 ? 6.160 -15.567 -33.607 1.00 97.50 288 GLN A O 1
ATOM 2298 N N . ASP A 1 289 ? 4.113 -14.649 -33.866 1.00 97.06 289 ASP A N 1
ATOM 2299 C CA . ASP A 1 289 ? 4.247 -14.296 -35.280 1.00 97.06 289 ASP A CA 1
ATOM 2300 C C . ASP A 1 289 ? 5.292 -13.186 -35.499 1.00 97.06 289 ASP A C 1
ATOM 2302 O O . ASP A 1 289 ? 6.124 -13.306 -36.397 1.00 97.06 289 ASP A O 1
ATOM 2306 N N . ILE A 1 290 ? 5.295 -12.139 -34.660 1.00 95.75 290 ILE A N 1
ATOM 2307 C CA . ILE A 1 290 ? 6.250 -11.013 -34.734 1.00 95.75 290 ILE A CA 1
ATOM 2308 C C . ILE A 1 290 ? 7.695 -11.507 -34.633 1.00 95.75 290 ILE A C 1
ATOM 2310 O O . ILE A 1 290 ? 8.550 -11.090 -35.412 1.00 95.75 290 ILE A O 1
ATOM 2314 N N . TYR A 1 291 ? 7.963 -12.413 -33.692 1.00 95.25 291 TYR A N 1
ATOM 2315 C CA . TYR A 1 291 ? 9.310 -12.920 -33.426 1.00 95.25 291 TYR A CA 1
ATOM 2316 C C . TYR A 1 291 ? 9.641 -14.219 -34.173 1.00 95.25 291 TYR A C 1
ATOM 2318 O O . TYR A 1 291 ? 10.708 -14.791 -33.950 1.00 95.25 291 TYR A O 1
ATOM 2326 N N . GLY A 1 292 ? 8.750 -14.704 -35.048 1.00 96.06 292 GLY A N 1
ATOM 2327 C CA . GLY A 1 292 ? 8.972 -15.918 -35.839 1.00 96.06 292 GLY A CA 1
ATOM 2328 C C . GLY A 1 292 ? 9.199 -17.173 -34.989 1.00 96.06 292 GLY A C 1
ATOM 2329 O O . GLY A 1 292 ? 10.015 -18.022 -35.340 1.00 96.06 292 GLY A O 1
ATOM 2330 N N . LEU A 1 293 ? 8.520 -17.282 -33.845 1.00 97.06 293 LEU A N 1
ATOM 2331 C CA . LEU A 1 293 ? 8.701 -18.389 -32.909 1.00 97.06 293 LEU A CA 1
ATOM 2332 C C . LEU A 1 293 ? 7.914 -19.628 -33.364 1.00 97.06 293 LEU A C 1
ATOM 2334 O O . LEU A 1 293 ? 6.693 -19.582 -33.504 1.00 97.06 293 LEU A O 1
ATOM 2338 N N . ASP A 1 294 ? 8.571 -20.786 -33.461 1.00 96.12 294 ASP A N 1
ATOM 2339 C CA . ASP A 1 294 ? 7.886 -22.053 -33.788 1.00 96.12 294 ASP A CA 1
ATOM 2340 C C . ASP A 1 294 ? 6.799 -22.422 -32.764 1.00 96.12 294 ASP A C 1
ATOM 2342 O O . ASP A 1 294 ? 5.759 -23.001 -33.088 1.00 96.12 294 ASP A O 1
ATOM 2346 N N . LYS A 1 295 ? 7.045 -22.087 -31.495 1.00 96.19 295 LYS A N 1
ATOM 2347 C CA . LYS A 1 295 ? 6.139 -22.337 -30.376 1.00 96.19 295 LYS A CA 1
ATOM 2348 C C . LYS A 1 295 ? 6.264 -21.227 -29.350 1.00 96.19 295 LYS A C 1
ATOM 2350 O O . LYS A 1 295 ? 7.362 -20.977 -28.864 1.00 96.19 295 LYS A O 1
ATOM 2355 N N . MET A 1 296 ? 5.134 -20.645 -28.966 1.00 96.75 296 MET A N 1
ATOM 2356 C CA . MET A 1 296 ? 5.024 -19.748 -27.818 1.00 96.75 296 MET A CA 1
ATOM 2357 C C . MET A 1 296 ? 5.076 -20.538 -26.497 1.00 96.75 296 MET A C 1
ATOM 2359 O O . MET A 1 296 ? 4.366 -21.535 -26.333 1.00 96.75 296 MET A O 1
ATOM 2363 N N . THR A 1 297 ? 5.914 -20.107 -25.553 1.00 96.62 297 THR A N 1
ATOM 2364 C CA . THR A 1 297 ? 6.065 -20.706 -24.214 1.00 96.62 297 THR A CA 1
ATOM 2365 C C . THR A 1 297 ? 5.898 -19.655 -23.114 1.00 96.62 297 THR A C 1
ATOM 2367 O O . THR A 1 297 ? 5.856 -18.461 -23.393 1.00 96.62 297 THR A O 1
ATOM 2370 N N . PHE A 1 298 ? 5.830 -20.074 -21.844 1.00 94.44 298 PHE A N 1
ATOM 2371 C CA . PHE A 1 298 ? 5.773 -19.130 -20.717 1.00 94.44 298 PHE A CA 1
ATOM 2372 C C . PHE A 1 298 ? 6.986 -18.195 -20.648 1.00 94.44 298 PHE A C 1
ATOM 2374 O O . PHE A 1 298 ? 6.830 -17.051 -20.235 1.00 94.44 298 PHE A O 1
ATOM 2381 N N . ALA A 1 299 ? 8.154 -18.652 -21.109 1.00 96.69 299 ALA A N 1
ATOM 2382 C CA . ALA A 1 299 ? 9.363 -17.839 -21.176 1.00 96.69 299 ALA A CA 1
ATOM 2383 C C . ALA A 1 299 ? 9.239 -16.663 -22.152 1.00 96.69 299 ALA A C 1
ATOM 2385 O O . ALA A 1 299 ? 10.049 -15.757 -22.106 1.00 96.69 299 ALA A O 1
ATOM 2386 N N . ASP A 1 300 ? 8.264 -16.678 -23.061 1.00 97.00 300 ASP A N 1
ATOM 2387 C CA . ASP A 1 300 ? 8.165 -15.715 -24.156 1.00 97.00 300 ASP A CA 1
ATOM 2388 C C . ASP A 1 300 ? 7.063 -14.664 -23.929 1.00 97.00 300 ASP A C 1
ATOM 2390 O O . ASP A 1 300 ? 6.942 -13.725 -24.706 1.00 97.00 300 ASP A O 1
ATOM 2394 N N . LEU A 1 301 ? 6.249 -14.789 -22.875 1.00 95.00 301 LEU A N 1
ATOM 2395 C CA . LEU A 1 301 ? 5.049 -13.956 -22.689 1.00 95.00 301 LEU A CA 1
ATOM 2396 C C . LEU A 1 301 ? 5.335 -12.481 -22.369 1.00 95.00 301 LEU A C 1
ATOM 2398 O O . LEU A 1 301 ? 4.423 -11.662 -22.472 1.00 95.00 301 LEU A O 1
ATOM 2402 N N . LYS A 1 302 ? 6.564 -12.156 -21.957 1.00 94.44 302 LYS A N 1
ATOM 2403 C CA . LYS A 1 302 ? 6.985 -10.801 -21.577 1.00 94.44 302 LYS A CA 1
ATOM 2404 C C . LYS A 1 302 ? 7.782 -10.072 -22.660 1.00 94.44 302 LYS A C 1
ATOM 2406 O O . LYS A 1 302 ? 8.184 -8.937 -22.430 1.00 94.44 302 LYS A O 1
ATOM 2411 N N . ILE A 1 303 ? 8.005 -10.685 -23.826 1.00 94.25 303 ILE A N 1
ATOM 2412 C CA . ILE A 1 303 ? 8.690 -9.982 -24.917 1.00 94.25 303 ILE A CA 1
ATOM 2413 C C . ILE A 1 303 ? 7.852 -8.776 -25.377 1.00 94.25 303 ILE A C 1
ATOM 2415 O O . ILE A 1 303 ? 6.622 -8.891 -25.466 1.00 94.25 303 ILE A O 1
ATOM 2419 N N . PRO A 1 304 ? 8.483 -7.619 -25.643 1.00 92.25 304 PRO A N 1
ATOM 2420 C CA . PRO A 1 304 ? 7.764 -6.430 -26.089 1.00 92.25 304 PRO A CA 1
ATOM 2421 C C . PRO A 1 304 ? 7.130 -6.669 -27.464 1.00 92.25 304 PRO A C 1
ATOM 2423 O O . PRO A 1 304 ? 7.586 -7.510 -28.220 1.00 92.25 304 PRO A O 1
ATOM 2426 N N . VAL A 1 305 ? 6.075 -5.931 -27.820 1.00 93.12 305 VAL A N 1
ATOM 2427 C CA . VAL A 1 305 ? 5.534 -5.975 -29.197 1.00 93.12 305 VAL A CA 1
ATOM 2428 C C . VAL A 1 305 ? 6.508 -5.320 -30.174 1.00 93.12 305 VAL A C 1
ATOM 2430 O O . VAL A 1 305 ? 6.707 -5.810 -31.281 1.00 93.12 305 VAL A O 1
ATOM 2433 N N . ASP A 1 306 ? 7.090 -4.201 -29.750 1.00 89.31 306 ASP A N 1
ATOM 2434 C CA . ASP A 1 306 ? 8.053 -3.413 -30.504 1.00 89.31 306 ASP A CA 1
ATOM 2435 C C . ASP A 1 306 ? 9.113 -2.896 -29.526 1.00 89.31 306 ASP A C 1
ATOM 2437 O O . ASP A 1 306 ? 8.820 -2.077 -28.654 1.00 89.31 306 ASP A O 1
ATOM 2441 N N . ALA A 1 307 ? 10.334 -3.418 -29.643 1.00 81.81 307 ALA A N 1
ATOM 2442 C CA . ALA A 1 307 ? 11.452 -3.032 -28.785 1.00 81.81 307 ALA A CA 1
ATOM 2443 C C . ALA A 1 307 ? 12.053 -1.665 -29.161 1.00 81.81 307 ALA A C 1
ATOM 2445 O O . ALA A 1 307 ? 12.836 -1.110 -28.393 1.00 81.81 307 ALA A O 1
ATOM 2446 N N . GLU A 1 308 ? 11.713 -1.118 -30.330 1.00 82.75 308 GLU A N 1
ATOM 2447 C CA . GLU A 1 308 ? 12.275 0.133 -30.847 1.00 82.75 308 GLU A CA 1
ATOM 2448 C C . GLU A 1 308 ? 11.354 1.342 -30.606 1.00 82.75 308 GLU A C 1
ATOM 2450 O O . GLU A 1 308 ? 11.777 2.486 -30.779 1.00 82.75 308 GLU A O 1
ATOM 2455 N N . PHE A 1 309 ? 10.110 1.119 -30.166 1.00 82.44 309 PHE A N 1
ATOM 2456 C CA . PHE A 1 309 ? 9.096 2.171 -30.005 1.00 82.44 309 PHE A CA 1
ATOM 2457 C C . PHE A 1 309 ? 9.312 3.104 -28.793 1.00 82.44 309 PHE A C 1
ATOM 2459 O O . PHE A 1 309 ? 8.614 4.111 -28.644 1.00 82.44 309 PHE A O 1
ATOM 2466 N N . GLU A 1 310 ? 10.271 2.821 -27.908 1.00 70.88 310 GLU A N 1
ATOM 2467 C CA . GLU A 1 310 ? 10.498 3.635 -26.710 1.00 70.88 310 GLU A CA 1
ATOM 2468 C C . GLU A 1 310 ? 11.079 5.023 -27.038 1.00 70.88 310 GLU A C 1
ATOM 2470 O O . GLU A 1 310 ? 12.273 5.211 -27.298 1.00 70.88 310 GLU A O 1
ATOM 2475 N N . LYS A 1 311 ? 10.224 6.049 -26.979 1.00 76.19 311 LYS A N 1
ATOM 2476 C CA . LYS A 1 311 ? 10.634 7.444 -27.166 1.00 76.19 311 LYS A CA 1
ATOM 2477 C C . LYS A 1 311 ? 11.409 7.948 -25.946 1.00 76.19 311 LYS A C 1
ATOM 2479 O O . LYS A 1 311 ? 10.860 8.072 -24.854 1.00 76.19 311 LYS A O 1
ATOM 2484 N N . LYS A 1 312 ? 12.665 8.350 -26.151 1.00 82.88 312 LYS A N 1
ATOM 2485 C CA . LYS A 1 312 ? 13.440 9.094 -25.146 1.00 82.88 312 LYS A CA 1
ATOM 2486 C C . LYS A 1 312 ? 12.930 10.534 -25.066 1.00 82.88 312 LYS A C 1
ATOM 2488 O O . LYS A 1 312 ? 12.887 11.221 -26.084 1.00 82.88 312 LYS A O 1
ATOM 2493 N N . LEU A 1 313 ? 12.548 10.976 -23.868 1.00 87.81 313 LEU A N 1
ATOM 2494 C CA . LEU A 1 313 ? 12.031 12.321 -23.597 1.00 87.81 313 LEU A CA 1
ATOM 2495 C C . LEU A 1 313 ? 12.900 13.028 -22.554 1.00 87.81 313 LEU A C 1
ATOM 2497 O O . LEU A 1 313 ? 13.303 12.425 -21.560 1.00 87.81 313 LEU A O 1
ATOM 2501 N N . SER A 1 314 ? 13.153 14.319 -22.754 1.00 90.94 314 SER A N 1
ATOM 2502 C CA . SER A 1 314 ? 13.638 15.208 -21.695 1.00 90.94 314 SER A CA 1
ATOM 2503 C C . SER A 1 314 ? 12.521 15.554 -20.700 1.00 90.94 314 SER A C 1
ATOM 2505 O O . SER A 1 314 ? 11.335 15.399 -20.990 1.00 90.94 314 SER A O 1
ATOM 2507 N N . VAL A 1 315 ? 12.886 16.088 -19.528 1.00 89.25 315 VAL A N 1
ATOM 2508 C CA . VAL A 1 315 ? 11.916 16.554 -18.515 1.00 89.25 315 VAL A CA 1
ATOM 2509 C C . VAL A 1 315 ? 10.990 17.645 -19.074 1.00 89.25 315 VAL A C 1
ATOM 2511 O O . VAL A 1 315 ? 9.789 17.635 -18.821 1.00 89.25 315 VAL A O 1
ATOM 2514 N N . ALA A 1 316 ? 11.513 18.565 -19.889 1.00 88.81 316 ALA A N 1
ATOM 2515 C CA . ALA A 1 316 ? 10.697 19.613 -20.505 1.00 88.81 316 ALA A CA 1
ATOM 2516 C C . ALA A 1 316 ? 9.701 19.044 -21.533 1.00 88.81 316 ALA A C 1
ATOM 2518 O O . ALA A 1 316 ? 8.540 19.460 -21.589 1.00 88.81 316 ALA A O 1
ATOM 2519 N N . GLU A 1 317 ? 10.133 18.062 -22.327 1.00 92.94 317 GLU A N 1
ATOM 2520 C CA . GLU A 1 317 ? 9.254 17.378 -23.277 1.00 92.94 317 GLU A CA 1
ATOM 2521 C C . GLU A 1 317 ? 8.201 16.528 -22.560 1.00 92.94 317 GLU A C 1
ATOM 2523 O O . GLU A 1 317 ? 7.066 16.465 -23.032 1.00 92.94 317 GLU A O 1
ATOM 2528 N N . SER A 1 318 ? 8.531 15.932 -21.405 1.00 92.00 318 SER A N 1
ATOM 2529 C CA . SER A 1 318 ? 7.582 15.132 -20.623 1.00 92.00 318 SER A CA 1
ATOM 2530 C C . SER A 1 318 ? 6.401 15.969 -20.132 1.00 92.00 318 SER A C 1
ATOM 2532 O O . SER A 1 318 ? 5.267 15.508 -20.235 1.00 92.00 318 SER A O 1
ATOM 2534 N N . LYS A 1 319 ? 6.637 17.221 -19.704 1.00 91.81 319 LYS A N 1
ATOM 2535 C CA . LYS A 1 319 ? 5.569 18.155 -19.306 1.00 91.81 319 LYS A CA 1
ATOM 2536 C C . LYS A 1 319 ? 4.559 18.350 -20.430 1.00 91.81 319 LYS A C 1
ATOM 2538 O O . LYS A 1 319 ? 3.363 18.170 -20.224 1.00 91.81 319 LYS A O 1
ATOM 2543 N N . THR A 1 320 ? 5.039 18.684 -21.627 1.00 92.56 320 THR A N 1
ATOM 2544 C CA . THR A 1 320 ? 4.161 18.902 -22.789 1.00 92.56 320 THR A CA 1
ATOM 2545 C C . THR A 1 320 ? 3.427 17.615 -23.157 1.00 92.56 320 THR A C 1
ATOM 2547 O O . THR A 1 320 ? 2.209 17.614 -23.301 1.00 92.56 320 THR A O 1
ATOM 2550 N N . TYR A 1 321 ? 4.156 16.499 -23.215 1.00 93.31 321 TYR A N 1
ATOM 2551 C CA . TYR A 1 321 ? 3.606 15.199 -23.581 1.00 93.31 321 TYR A CA 1
ATOM 2552 C C . TYR A 1 321 ? 2.490 14.734 -22.631 1.00 93.31 321 TYR A C 1
ATOM 2554 O O . TYR A 1 321 ? 1.434 14.297 -23.085 1.00 93.31 321 TYR A O 1
ATOM 2562 N N . ILE A 1 322 ? 2.694 14.873 -21.316 1.00 93.56 322 ILE A N 1
ATOM 2563 C CA . ILE A 1 322 ? 1.711 14.503 -20.289 1.00 93.56 322 ILE A CA 1
ATOM 2564 C C . ILE A 1 322 ? 0.501 15.445 -20.318 1.00 93.56 322 ILE A C 1
ATOM 2566 O O . ILE A 1 322 ? -0.632 14.971 -20.240 1.00 93.56 322 ILE A O 1
ATOM 2570 N N . LEU A 1 323 ? 0.708 16.758 -20.472 1.00 93.75 323 LEU A N 1
ATOM 2571 C CA . LEU A 1 323 ? -0.392 17.728 -20.554 1.00 93.75 323 LEU A CA 1
ATOM 2572 C C . LEU A 1 323 ? -1.280 17.499 -21.780 1.00 93.75 323 LEU A C 1
ATOM 2574 O O . LEU A 1 323 ? -2.500 17.629 -21.678 1.00 93.75 323 LEU A O 1
ATOM 2578 N N . ASP A 1 324 ? -0.686 17.144 -22.918 1.00 93.25 324 ASP A N 1
ATOM 2579 C CA . ASP A 1 324 ? -1.434 16.834 -24.135 1.00 93.25 324 ASP A CA 1
ATOM 2580 C C . ASP A 1 324 ? -2.210 15.522 -23.977 1.00 93.25 324 ASP A C 1
ATOM 2582 O O . ASP A 1 324 ? -3.417 15.484 -24.235 1.00 93.25 324 ASP A O 1
ATOM 2586 N N . ALA A 1 325 ? -1.556 14.467 -23.481 1.00 94.19 325 ALA A N 1
ATOM 2587 C CA . ALA A 1 325 ? -2.174 13.156 -23.283 1.00 94.19 325 ALA A CA 1
ATOM 2588 C C . ALA A 1 325 ? -3.341 13.192 -22.281 1.00 94.19 325 ALA A C 1
ATOM 2590 O O . ALA A 1 325 ? -4.365 12.540 -22.490 1.00 94.19 325 ALA A O 1
ATOM 2591 N N . LEU A 1 326 ? -3.208 13.972 -21.206 1.00 96.19 326 LEU A N 1
ATOM 2592 C CA . LEU A 1 326 ? -4.203 14.071 -20.135 1.00 96.19 326 LEU A CA 1
ATOM 2593 C C . LEU A 1 326 ? -5.182 15.240 -20.329 1.00 96.19 326 LEU A C 1
ATOM 2595 O O . LEU A 1 326 ? -6.053 15.461 -19.488 1.00 96.19 326 LEU A O 1
ATOM 2599 N N . SER A 1 327 ? -5.109 15.955 -21.458 1.00 93.25 327 SER A N 1
ATOM 2600 C CA . SER A 1 327 ? -6.016 17.070 -21.780 1.00 93.25 327 SER A CA 1
ATOM 2601 C C . SER A 1 327 ? -7.498 16.669 -21.819 1.00 93.25 327 SER A C 1
ATOM 2603 O O . SER A 1 327 ? -8.373 17.504 -21.585 1.00 93.25 327 SER A O 1
ATOM 2605 N N . ILE A 1 328 ? -7.787 15.383 -22.042 1.00 96.94 328 ILE A N 1
ATOM 2606 C CA . ILE A 1 328 ? -9.141 14.814 -22.037 1.00 96.94 328 ILE A CA 1
ATOM 2607 C C . ILE A 1 328 ? -9.863 14.943 -20.684 1.00 96.94 328 ILE A C 1
ATOM 2609 O O . ILE A 1 328 ? -11.090 14.888 -20.654 1.00 96.94 328 ILE A O 1
ATOM 2613 N N . TYR A 1 329 ? -9.132 15.140 -19.580 1.00 96.62 329 TYR A N 1
ATOM 2614 C CA . TYR A 1 329 ? -9.700 15.314 -18.236 1.00 96.62 329 TYR A CA 1
ATOM 2615 C C . TYR A 1 329 ? -10.171 16.751 -17.951 1.00 96.62 329 TYR A C 1
ATOM 2617 O O . TYR A 1 329 ? -10.703 17.028 -16.878 1.00 96.62 329 TYR A O 1
ATOM 2625 N N . GLY A 1 330 ? -10.024 17.662 -18.918 1.00 95.75 330 GLY A N 1
ATOM 2626 C CA . GLY A 1 330 ? -10.509 19.036 -18.823 1.00 95.75 330 GLY A CA 1
ATOM 2627 C C . GLY A 1 330 ? -9.528 20.003 -18.156 1.00 95.75 330 GLY A C 1
ATOM 2628 O O . GLY A 1 330 ? -8.410 19.652 -17.779 1.00 95.75 330 GLY A O 1
ATOM 2629 N N . ALA A 1 331 ? -9.953 21.264 -18.053 1.00 95.75 331 ALA A N 1
ATOM 2630 C CA . ALA A 1 331 ? -9.092 22.371 -17.638 1.00 95.75 331 ALA A CA 1
ATOM 2631 C C . ALA A 1 331 ? -8.610 22.254 -16.185 1.00 95.75 331 ALA A C 1
ATOM 2633 O O . ALA A 1 331 ? -7.430 22.448 -15.932 1.00 95.75 331 ALA A O 1
ATOM 2634 N N . GLU A 1 332 ? -9.481 21.863 -15.251 1.00 96.31 332 GLU A N 1
ATOM 2635 C CA . GLU A 1 332 ? -9.125 21.762 -13.828 1.00 96.31 332 GLU A CA 1
ATOM 2636 C C . GLU A 1 332 ? -7.988 20.757 -13.583 1.00 96.31 332 GLU A C 1
ATOM 2638 O O . GLU A 1 332 ? -7.020 21.055 -12.883 1.00 96.31 332 GLU A O 1
ATOM 2643 N N . TYR A 1 333 ? -8.058 19.581 -14.216 1.00 96.31 333 TYR A N 1
ATOM 2644 C CA . TYR A 1 333 ? -7.003 18.574 -14.106 1.00 96.31 333 TYR A CA 1
ATOM 2645 C C . TYR A 1 333 ? -5.706 19.040 -14.775 1.00 96.31 333 TYR A C 1
ATOM 2647 O O . TYR A 1 333 ? -4.612 18.834 -14.248 1.00 96.31 333 TYR A O 1
ATOM 2655 N N . LYS A 1 334 ? -5.820 19.718 -15.922 1.00 95.31 334 LYS A N 1
ATOM 2656 C CA . LYS A 1 334 ? -4.669 20.320 -16.597 1.00 95.31 334 LYS A CA 1
ATOM 2657 C C . LYS A 1 334 ? -3.981 21.361 -15.709 1.00 95.31 334 LYS A C 1
ATOM 2659 O O . LYS A 1 334 ? -2.757 21.341 -15.613 1.00 95.31 334 LYS A O 1
ATOM 2664 N N . ASP A 1 335 ? -4.742 22.222 -15.041 1.00 95.88 335 ASP A N 1
ATOM 2665 C CA . ASP A 1 335 ? -4.210 23.243 -14.136 1.00 95.88 335 ASP A CA 1
ATOM 2666 C C . ASP A 1 335 ? -3.502 22.604 -12.934 1.00 95.88 335 ASP A C 1
ATOM 2668 O O . ASP A 1 335 ? -2.426 23.056 -12.541 1.00 95.88 335 ASP A O 1
ATOM 2672 N N . LEU A 1 336 ? -4.039 21.502 -12.396 1.00 95.88 336 LEU A N 1
ATOM 2673 C CA . LEU A 1 336 ? -3.373 20.721 -11.351 1.00 95.88 336 LEU A CA 1
ATOM 2674 C C . LEU A 1 336 ? -2.017 20.170 -11.817 1.00 95.88 336 LEU A C 1
ATOM 2676 O O . LEU A 1 336 ? -1.033 20.278 -11.089 1.00 95.88 336 LEU A O 1
ATOM 2680 N N . LEU A 1 337 ? -1.944 19.609 -13.027 1.00 95.50 337 LEU A N 1
ATOM 2681 C CA . LEU A 1 337 ? -0.682 19.120 -13.590 1.00 95.50 337 LEU A CA 1
ATOM 2682 C C . LEU A 1 337 ? 0.314 20.261 -13.795 1.00 95.50 337 LEU A C 1
ATOM 2684 O O . LEU A 1 337 ? 1.478 20.122 -13.436 1.00 95.50 337 LEU A O 1
ATOM 2688 N N . VAL A 1 338 ? -0.130 21.397 -14.340 1.00 95.31 338 VAL A N 1
ATOM 2689 C CA . VAL A 1 338 ? 0.726 22.580 -14.510 1.00 95.31 338 VAL A CA 1
ATOM 2690 C C . VAL A 1 338 ? 1.322 22.997 -13.168 1.00 95.31 338 VAL A C 1
ATOM 2692 O O . VAL A 1 338 ? 2.540 23.142 -13.076 1.00 95.31 338 VAL A O 1
ATOM 2695 N N . ARG A 1 339 ? 0.495 23.076 -12.118 1.00 95.81 339 ARG A N 1
ATOM 2696 C CA . ARG A 1 339 ? 0.954 23.355 -10.753 1.00 95.81 339 ARG A CA 1
ATOM 2697 C C . ARG A 1 339 ? 1.940 22.312 -10.242 1.00 95.81 339 ARG A C 1
ATOM 2699 O O . ARG A 1 339 ? 2.959 22.702 -9.700 1.00 95.81 339 ARG A O 1
ATOM 2706 N N . ALA A 1 340 ? 1.711 21.018 -10.462 1.00 94.94 340 ALA A N 1
ATOM 2707 C CA . ALA A 1 340 ? 2.638 19.976 -10.013 1.00 94.94 340 ALA A CA 1
ATOM 2708 C C . ALA A 1 340 ? 4.058 20.138 -10.588 1.00 94.94 340 ALA A C 1
ATOM 2710 O O . ALA A 1 340 ? 5.042 19.884 -9.892 1.00 94.94 340 ALA A O 1
ATOM 2711 N N . TYR A 1 341 ? 4.175 20.593 -11.840 1.00 94.31 341 TYR A N 1
ATOM 2712 C CA . TYR A 1 341 ? 5.468 20.931 -12.439 1.00 94.31 341 TYR A CA 1
ATOM 2713 C C . TYR A 1 341 ? 6.022 22.265 -11.918 1.00 94.31 341 TYR A C 1
ATOM 2715 O O . TYR A 1 341 ? 7.203 22.340 -11.591 1.00 94.31 341 TYR A O 1
ATOM 2723 N N . ASP A 1 342 ? 5.194 23.311 -11.859 1.00 93.31 342 ASP A N 1
ATOM 2724 C CA . ASP A 1 342 ? 5.640 24.677 -11.545 1.00 93.31 342 ASP A CA 1
ATOM 2725 C C . ASP A 1 342 ? 5.959 24.871 -10.053 1.00 93.31 342 ASP A C 1
ATOM 2727 O O . ASP A 1 342 ? 6.892 25.587 -9.701 1.00 93.31 342 ASP A O 1
ATOM 2731 N N . GLU A 1 343 ? 5.219 24.192 -9.177 1.00 95.81 343 GLU A N 1
ATOM 2732 C CA . GLU A 1 343 ? 5.394 24.172 -7.719 1.00 95.81 343 GLU A CA 1
ATOM 2733 C C . GLU A 1 343 ? 6.323 23.033 -7.259 1.00 95.81 343 GLU A C 1
ATOM 2735 O O . GLU A 1 343 ? 6.406 22.758 -6.066 1.00 95.81 343 GLU A O 1
ATOM 2740 N N . ARG A 1 344 ? 7.025 22.360 -8.187 1.00 95.94 344 ARG A N 1
ATOM 2741 C CA . ARG A 1 344 ? 8.034 21.327 -7.890 1.00 95.94 344 ARG A CA 1
ATOM 2742 C C . ARG A 1 344 ? 7.514 20.200 -6.988 1.00 95.94 344 ARG A C 1
ATOM 2744 O O . ARG A 1 344 ? 8.099 19.878 -5.960 1.00 95.94 344 ARG A O 1
ATOM 2751 N N . TRP A 1 345 ? 6.435 19.533 -7.385 1.00 95.81 345 TRP A N 1
ATOM 2752 C CA . TRP A 1 345 ? 5.946 18.350 -6.658 1.00 95.81 345 TRP A CA 1
ATOM 2753 C C . TRP A 1 345 ? 6.700 17.061 -7.033 1.00 95.81 345 TRP A C 1
ATOM 2755 O O . TRP A 1 345 ? 6.468 16.014 -6.434 1.00 95.81 345 TRP A O 1
ATOM 2765 N N . ILE A 1 346 ? 7.583 17.117 -8.037 1.00 95.44 346 ILE A N 1
ATOM 2766 C CA . ILE A 1 346 ? 8.255 15.957 -8.636 1.00 95.44 346 ILE A CA 1
ATOM 2767 C C . ILE A 1 346 ? 9.772 16.109 -8.496 1.00 95.44 346 ILE A C 1
ATOM 2769 O O . ILE A 1 346 ? 10.325 17.154 -8.831 1.00 95.44 346 ILE A O 1
ATOM 2773 N N . ASP A 1 347 ? 10.452 15.041 -8.076 1.00 96.50 347 ASP A N 1
ATOM 2774 C CA . ASP A 1 347 ? 11.915 14.988 -8.013 1.00 96.50 347 ASP A CA 1
ATOM 2775 C C . ASP A 1 347 ? 12.491 14.223 -9.216 1.00 96.50 347 ASP A C 1
ATOM 2777 O O . ASP A 1 347 ? 12.644 12.999 -9.200 1.00 96.50 347 ASP A O 1
ATOM 2781 N N . PHE A 1 348 ? 12.808 14.963 -10.278 1.00 94.88 348 PHE A N 1
ATOM 2782 C CA . PHE A 1 348 ? 13.425 14.459 -11.511 1.00 94.88 348 PHE A CA 1
ATOM 2783 C C . PHE A 1 348 ? 14.934 14.214 -11.392 1.00 94.88 348 PHE A C 1
ATOM 2785 O O . PHE A 1 348 ? 15.529 13.613 -12.289 1.00 94.88 348 PHE A O 1
ATOM 2792 N N . ALA A 1 349 ? 15.573 14.707 -10.331 1.00 93.69 349 ALA A N 1
ATOM 2793 C CA . ALA A 1 349 ? 17.017 14.644 -10.179 1.00 93.69 349 ALA A CA 1
ATOM 2794 C C . ALA A 1 349 ? 17.526 13.193 -10.171 1.00 93.69 349 ALA A C 1
ATOM 2796 O O . ALA A 1 349 ? 17.016 12.328 -9.453 1.00 93.69 349 ALA A O 1
ATOM 2797 N N . PHE A 1 350 ? 18.562 12.944 -10.971 1.00 91.25 350 PHE A N 1
ATOM 2798 C CA . PHE A 1 350 ? 19.340 11.711 -10.940 1.00 91.25 350 PHE A CA 1
ATOM 2799 C C . PHE A 1 350 ? 20.626 11.972 -10.156 1.00 91.25 350 PHE A C 1
ATOM 2801 O O . PHE A 1 350 ? 21.492 12.713 -10.624 1.00 91.25 350 PHE A O 1
ATOM 2808 N N . ASN A 1 351 ? 20.745 11.386 -8.965 1.00 93.75 351 ASN A N 1
ATOM 2809 C CA . ASN A 1 351 ? 21.887 11.562 -8.070 1.00 93.75 351 ASN A CA 1
ATOM 2810 C C . ASN A 1 351 ? 22.233 10.274 -7.317 1.00 93.75 351 ASN A C 1
ATOM 2812 O O . ASN A 1 351 ? 21.471 9.311 -7.315 1.00 93.75 351 ASN A O 1
ATOM 2816 N N . GLN A 1 352 ? 23.405 10.260 -6.681 1.00 89.88 352 GLN A N 1
ATOM 2817 C CA . GLN A 1 352 ? 23.846 9.147 -5.839 1.00 89.88 352 GLN A CA 1
ATOM 2818 C C . GLN A 1 352 ? 22.916 8.959 -4.636 1.00 89.88 352 GLN A C 1
ATOM 2820 O O . GLN A 1 352 ? 22.391 9.942 -4.115 1.00 89.88 352 GLN A O 1
ATOM 2825 N N . ASN A 1 353 ? 22.777 7.707 -4.188 1.00 90.62 353 ASN A N 1
ATOM 2826 C CA . ASN A 1 353 ? 22.039 7.286 -2.989 1.00 90.62 353 ASN A CA 1
ATOM 2827 C C . ASN A 1 353 ? 20.549 7.659 -2.949 1.00 90.62 353 ASN A C 1
ATOM 2829 O O . ASN A 1 353 ? 19.938 7.533 -1.893 1.00 90.62 353 ASN A O 1
ATOM 2833 N N . LYS A 1 354 ? 19.961 8.114 -4.057 1.00 90.62 354 LYS A N 1
ATOM 2834 C CA . LYS A 1 354 ? 18.507 8.238 -4.171 1.00 90.62 354 LYS A CA 1
ATOM 2835 C C . LYS A 1 354 ? 17.884 6.834 -4.161 1.00 90.62 354 LYS A C 1
ATOM 2837 O O . LYS A 1 354 ? 18.461 5.938 -4.783 1.00 90.62 354 LYS A O 1
ATOM 2842 N N . ALA A 1 355 ? 16.793 6.665 -3.413 1.00 82.62 355 ALA A N 1
ATOM 2843 C CA . ALA A 1 355 ? 16.110 5.386 -3.198 1.00 82.62 355 ALA A CA 1
ATOM 2844 C C . ALA A 1 355 ? 15.532 4.769 -4.482 1.00 82.62 355 ALA A C 1
ATOM 2846 O O . ALA A 1 355 ? 15.148 5.538 -5.399 1.00 82.62 355 ALA A O 1
#

pLDDT: mean 94.0, std 5.11, range [44.53, 98.44]

Mean predicted aligned error: 5.81 Å

Foldseek 3Di:
DPDFAALVPDDCLLFFDLCVLAVDPVRLVVLLVVLLVLLVVLLVVPPVNCQALVSLLVSLVSVVVSVVNLVSSLVSLVSVCLSAVPPPVSVVSNVVSVVSVVVSCVSSVSSLVVLLVHDPVRLVVNCVPVSCVVVSVVSVLQNLLDDPPVVVVVVVVCVVVLCVLVVQVCCCQQPVQAFFFQDDPPDTHGDHPVCLVPPALADLPPVSLVSSVVRVVVSVVVCVVSNVVSVVSNLVVLQVSCVSSPHPGSCCVVCSVVVDDPVNVVVVVCCCVPPVVVVLVVVQVLQCVQSVPPDRDSSRSNHDNDPPPDDDDDPVRVLVVVLVVCCVVDDVVSVVSVCCSVNRVHNSRGHPNND

Secondary structure (DSSP, 8-state):
-PPPPPGGGS-GGGS---TTT-SSHHHHHHHHHHHHHHHHHHHHHHTT--SSHHHHHHHHHHHHHHHHHHHHHHHHHHHHHHT-TT-HHHHHHHHHHHHHHHHHHHHHTHHHHHHTTS-HHHHHHHTTSTTTHHHHHHHHHHGGG---HHHHHHHHHHHHHHTHHHHHHHHIIIII---PPEEETTEEE---HHHIIIIITT-S-HHHHHHHHHHHHHHHHHTHHHHHHHHHHHHHHHHHHHHHTT-SSHHHHHHHTTT--HHHHHHHHHHIIIIIHHHHHHHHHHHHHHTT-SS--GGGTT--S-SS------HHHHHHHHHHHTGGG-HHHHHHHHHHHHTT-------TT--

Radius of gyration: 26.63 Å; Cα contacts (8 Å, |Δi|>4): 307; chains: 1; bounding box: 60×53×66 Å